Protein AF-A0A8T7AZU5-F1 (afdb_monomer_lite)

pLDDT: mean 87.96, std 16.81, range [38.38, 98.88]

Structure (mmCIF, N/CA/C/O backbone):
data_AF-A0A8T7AZU5-F1
#
_entry.id   AF-A0A8T7AZU5-F1
#
loop_
_atom_site.group_PDB
_atom_site.id
_atom_site.type_symbol
_atom_site.label_atom_id
_atom_site.label_alt_id
_atom_site.label_comp_id
_atom_site.label_asym_id
_atom_site.label_entity_id
_atom_site.label_seq_id
_atom_site.pdbx_PDB_ins_code
_atom_site.Cartn_x
_atom_site.Cartn_y
_atom_site.Cartn_z
_atom_site.occupancy
_atom_site.B_iso_or_equiv
_atom_site.auth_seq_id
_atom_site.auth_comp_id
_atom_site.auth_asym_id
_atom_site.auth_atom_id
_atom_site.pdbx_PDB_model_num
ATOM 1 N N . MET A 1 1 ? 10.300 -46.006 -58.375 1.00 42.03 1 MET A N 1
ATOM 2 C CA . MET A 1 1 ? 10.086 -45.834 -56.921 1.00 42.03 1 MET A CA 1
ATOM 3 C C . MET A 1 1 ? 11.065 -44.785 -56.413 1.00 42.03 1 MET A C 1
ATOM 5 O O . MET A 1 1 ? 12.253 -45.063 -56.396 1.00 42.03 1 MET A O 1
ATOM 9 N N . LEU A 1 2 ? 10.602 -43.579 -56.069 1.00 38.38 2 LEU A N 1
ATOM 10 C CA . LEU A 1 2 ? 11.432 -42.565 -55.409 1.00 38.38 2 LEU A CA 1
ATOM 11 C C . LEU A 1 2 ? 10.522 -41.687 -54.532 1.00 38.38 2 LEU A C 1
ATOM 13 O O . LEU A 1 2 ? 9.818 -40.817 -55.036 1.00 38.38 2 LEU A O 1
ATOM 17 N N . ARG A 1 3 ? 10.467 -41.978 -53.227 1.00 42.50 3 ARG A N 1
ATOM 18 C CA . ARG A 1 3 ? 9.759 -41.157 -52.231 1.00 42.50 3 ARG A CA 1
ATOM 19 C C . ARG A 1 3 ? 10.692 -40.021 -51.810 1.00 42.50 3 ARG A C 1
ATOM 21 O O . ARG A 1 3 ? 11.742 -40.285 -51.236 1.00 42.50 3 ARG A O 1
ATOM 28 N N . ARG A 1 4 ? 10.324 -38.774 -52.110 1.00 45.28 4 ARG A N 1
ATOM 29 C CA . ARG A 1 4 ? 11.004 -37.572 -51.609 1.00 45.28 4 ARG A CA 1
ATOM 30 C C . ARG A 1 4 ? 10.223 -37.041 -50.410 1.00 45.28 4 ARG A C 1
ATOM 32 O O . ARG A 1 4 ? 9.166 -36.446 -50.585 1.00 45.28 4 ARG A O 1
ATOM 39 N N . SER A 1 5 ? 10.728 -37.300 -49.210 1.00 50.75 5 SER A N 1
ATOM 40 C CA . SER A 1 5 ? 10.237 -36.686 -47.975 1.00 50.75 5 SER A CA 1
ATOM 41 C C . SER A 1 5 ? 10.855 -35.293 -47.852 1.00 50.75 5 SER A C 1
ATOM 43 O O . SER A 1 5 ? 12.073 -35.176 -47.739 1.00 50.75 5 SER A O 1
ATOM 45 N N . ILE A 1 6 ? 10.034 -34.244 -47.910 1.00 54.59 6 ILE A N 1
ATOM 46 C CA . ILE A 1 6 ? 10.446 -32.869 -47.606 1.00 54.59 6 ILE A CA 1
ATOM 47 C C . ILE A 1 6 ? 10.090 -32.625 -46.140 1.00 54.59 6 ILE A C 1
ATOM 49 O O . ILE A 1 6 ? 8.917 -32.607 -45.778 1.00 54.59 6 ILE A O 1
ATOM 53 N N . LEU A 1 7 ? 11.116 -32.508 -45.298 1.00 44.91 7 LEU A N 1
ATOM 54 C CA . LEU A 1 7 ? 10.997 -32.130 -43.895 1.00 44.91 7 LEU A CA 1
ATOM 55 C C . LEU A 1 7 ? 11.025 -30.596 -43.830 1.00 44.91 7 LEU A C 1
ATOM 57 O O . LEU A 1 7 ? 12.063 -29.983 -44.073 1.00 44.91 7 LEU A O 1
ATOM 61 N N . THR A 1 8 ? 9.885 -29.966 -43.564 1.00 51.38 8 THR A N 1
ATOM 62 C CA . THR A 1 8 ? 9.808 -28.514 -43.370 1.00 51.38 8 THR A CA 1
ATOM 63 C C . THR A 1 8 ? 10.060 -28.206 -41.893 1.00 51.38 8 THR A C 1
ATOM 65 O O . THR A 1 8 ? 9.179 -28.397 -41.061 1.00 51.38 8 THR A O 1
ATOM 68 N N . CYS A 1 9 ? 11.267 -27.744 -41.555 1.00 46.28 9 CYS A N 1
ATOM 69 C CA . CYS A 1 9 ? 11.539 -27.108 -40.264 1.00 46.28 9 CYS A CA 1
ATOM 70 C C . CYS A 1 9 ? 10.910 -25.710 -40.260 1.00 46.28 9 CYS A C 1
ATOM 72 O O . CYS A 1 9 ? 11.452 -24.790 -40.869 1.00 46.28 9 CYS A O 1
ATOM 74 N N . PHE A 1 10 ? 9.782 -25.541 -39.572 1.00 44.97 10 PHE A N 1
ATOM 75 C CA . PHE A 1 10 ? 9.314 -24.218 -39.164 1.00 44.97 10 PHE A CA 1
ATOM 76 C C . PHE A 1 10 ? 10.032 -23.839 -37.866 1.00 44.97 10 PHE A C 1
ATOM 78 O O . PHE A 1 10 ? 9.713 -24.349 -36.795 1.00 44.97 10 PHE A O 1
ATOM 85 N N . ALA A 1 11 ? 11.032 -22.966 -37.974 1.00 48.75 11 ALA A N 1
ATOM 86 C CA . ALA A 1 11 ? 11.603 -22.284 -36.823 1.00 48.75 11 ALA A CA 1
ATOM 87 C C . ALA A 1 11 ? 10.590 -21.235 -36.343 1.00 48.75 11 ALA A C 1
ATOM 89 O O . ALA A 1 11 ? 10.362 -20.228 -37.013 1.00 48.75 11 ALA A O 1
ATOM 90 N N . VAL A 1 12 ? 9.947 -21.495 -35.206 1.00 47.72 12 VAL A N 1
ATOM 91 C CA . VAL A 1 12 ? 9.131 -20.497 -34.510 1.00 47.72 12 VAL A CA 1
ATOM 92 C C . VAL A 1 12 ? 10.097 -19.555 -33.796 1.00 47.72 12 VAL A C 1
ATOM 94 O O . VAL A 1 12 ? 10.709 -19.924 -32.798 1.00 47.72 12 VAL A O 1
ATOM 97 N N . PHE A 1 13 ? 10.267 -18.347 -34.330 1.00 44.31 13 PHE A N 1
ATOM 98 C CA . PHE A 1 13 ? 10.885 -17.249 -33.593 1.00 44.31 13 PHE A CA 1
ATOM 99 C C . PHE A 1 13 ? 9.907 -16.811 -32.500 1.00 44.31 13 PHE A C 1
ATOM 101 O O . PHE A 1 13 ? 8.952 -16.084 -32.768 1.00 44.31 13 PHE A O 1
ATOM 108 N N . ALA A 1 14 ? 10.128 -17.277 -31.272 1.00 43.44 14 ALA A N 1
ATOM 109 C CA . ALA A 1 14 ? 9.505 -16.689 -30.097 1.00 43.44 14 ALA A CA 1
ATOM 110 C C . ALA A 1 14 ? 10.159 -15.320 -29.862 1.00 43.44 14 ALA A C 1
ATOM 112 O O . ALA A 1 14 ? 11.227 -15.219 -29.262 1.00 43.44 14 ALA A O 1
ATOM 113 N N . LEU A 1 15 ? 9.549 -14.262 -30.397 1.00 42.94 15 LEU A N 1
ATOM 114 C CA . LEU A 1 15 ? 9.793 -12.912 -29.906 1.00 42.94 15 LEU A CA 1
ATOM 115 C C . LEU A 1 15 ? 9.266 -12.885 -28.469 1.00 42.94 15 LEU A C 1
ATOM 117 O O . LEU A 1 15 ? 8.063 -13.015 -28.255 1.00 42.94 15 LEU A O 1
ATOM 121 N N . GLY A 1 16 ? 10.168 -12.800 -27.492 1.00 39.28 16 GLY A N 1
ATOM 122 C CA . GLY A 1 16 ? 9.796 -12.621 -26.095 1.00 39.28 16 GLY A CA 1
ATOM 123 C C . GLY A 1 16 ? 9.136 -11.258 -25.929 1.00 39.28 16 GLY A C 1
ATOM 124 O O . GLY A 1 16 ? 9.821 -10.242 -25.875 1.00 39.28 16 GLY A O 1
ATOM 125 N N . SER A 1 17 ? 7.808 -11.221 -25.888 1.00 48.12 17 SER A N 1
ATOM 126 C CA . SER A 1 17 ? 7.095 -10.100 -25.290 1.00 48.12 17 SER A CA 1
ATOM 127 C C . SER A 1 17 ? 7.419 -10.119 -23.800 1.00 48.12 17 SER A C 1
ATOM 129 O O . SER A 1 17 ? 7.115 -11.112 -23.136 1.00 48.12 17 SER A O 1
ATOM 131 N N . ALA A 1 18 ? 8.037 -9.060 -23.280 1.00 54.59 18 ALA A N 1
ATOM 132 C CA . ALA A 1 18 ? 8.038 -8.833 -21.844 1.00 54.59 18 ALA A CA 1
ATOM 133 C C . ALA A 1 18 ? 6.567 -8.741 -21.417 1.00 54.59 18 ALA A C 1
ATOM 135 O O . ALA A 1 18 ? 5.857 -7.828 -21.841 1.00 54.59 18 ALA A O 1
ATOM 136 N N . ALA A 1 19 ? 6.082 -9.743 -20.685 1.00 56.31 19 ALA A N 1
ATOM 137 C CA . ALA A 1 19 ? 4.812 -9.615 -19.998 1.00 56.31 19 ALA A CA 1
ATOM 138 C C . ALA A 1 19 ? 5.021 -8.527 -18.943 1.00 56.31 19 ALA A C 1
ATOM 140 O O . ALA A 1 19 ? 5.957 -8.615 -18.156 1.00 56.31 19 ALA A O 1
ATOM 141 N N . GLN A 1 20 ? 4.228 -7.466 -19.016 1.00 67.56 20 GLN A N 1
ATOM 142 C CA . GLN A 1 20 ? 4.112 -6.489 -17.943 1.00 67.56 20 GLN A CA 1
ATOM 143 C C . GLN A 1 20 ? 2.866 -6.856 -17.139 1.00 67.56 20 GLN A C 1
ATOM 145 O O . GLN A 1 20 ? 1.919 -7.416 -17.709 1.00 67.56 20 GLN A O 1
ATOM 150 N N . ALA A 1 21 ? 2.863 -6.550 -15.839 1.00 76.38 21 ALA A N 1
ATOM 151 C CA . ALA A 1 21 ? 1.650 -6.639 -15.036 1.00 76.38 21 ALA A CA 1
ATOM 152 C C . ALA A 1 21 ? 0.523 -5.875 -15.749 1.00 76.38 21 ALA A C 1
ATOM 154 O O . ALA A 1 21 ? 0.762 -4.825 -16.341 1.00 76.38 21 ALA A O 1
ATOM 155 N N . ALA A 1 22 ? -0.686 -6.429 -15.748 1.00 87.25 22 ALA A N 1
ATOM 156 C CA . ALA A 1 22 ? -1.867 -5.701 -16.191 1.00 87.25 22 ALA A CA 1
ATOM 157 C C . ALA A 1 22 ? -2.477 -4.983 -14.979 1.00 87.25 22 ALA A C 1
ATOM 159 O O . ALA A 1 22 ? -2.395 -5.523 -13.873 1.00 87.25 22 ALA A O 1
ATOM 160 N N . PRO A 1 23 ? -3.118 -3.815 -15.156 1.00 90.75 23 PRO A N 1
ATOM 161 C CA . PRO A 1 23 ? -3.818 -3.169 -14.056 1.00 90.75 23 PRO A CA 1
ATOM 162 C C . PRO A 1 23 ? -4.964 -4.070 -13.581 1.00 90.75 23 PRO A C 1
ATOM 164 O O . PRO A 1 23 ? -5.643 -4.714 -14.391 1.00 90.75 23 PRO A O 1
ATOM 167 N N . LEU A 1 24 ? -5.192 -4.093 -12.270 1.00 91.81 24 LEU A N 1
ATOM 168 C CA . LEU A 1 24 ? -6.347 -4.753 -11.666 1.00 91.81 24 LEU A CA 1
ATOM 169 C C . LEU A 1 24 ? -7.637 -3.981 -11.974 1.00 91.81 24 LEU A C 1
ATOM 171 O O . LEU A 1 24 ? -8.701 -4.596 -12.044 1.00 91.81 24 LEU A O 1
ATOM 175 N N . ASN A 1 25 ? -7.538 -2.670 -12.234 1.00 91.00 25 ASN A N 1
ATOM 176 C CA . ASN A 1 25 ? -8.671 -1.755 -12.395 1.00 91.00 25 ASN A CA 1
ATOM 177 C C . ASN A 1 25 ? -9.578 -1.806 -11.159 1.00 91.00 25 ASN A C 1
ATOM 179 O O . ASN A 1 25 ? -10.782 -2.070 -11.260 1.00 91.00 25 ASN A O 1
ATOM 183 N N . LEU A 1 26 ? -8.970 -1.624 -9.985 1.00 90.94 26 LEU A N 1
ATOM 184 C CA . LEU A 1 26 ? -9.681 -1.681 -8.720 1.00 90.94 26 LEU A CA 1
ATOM 185 C C . LEU A 1 26 ? -10.743 -0.585 -8.671 1.00 90.94 26 LEU A C 1
ATOM 187 O O . LEU A 1 26 ? -10.505 0.579 -8.981 1.00 90.94 26 LEU A O 1
ATOM 191 N N . VAL A 1 27 ? -11.933 -0.984 -8.235 1.00 90.19 27 VAL A N 1
ATOM 192 C CA . VAL A 1 27 ? -12.973 -0.062 -7.792 1.00 90.19 27 VAL A CA 1
ATOM 193 C C . VAL A 1 27 ? -13.043 -0.231 -6.289 1.00 90.19 27 VAL A C 1
ATOM 195 O O . VAL A 1 27 ? -13.464 -1.283 -5.817 1.00 90.19 27 VAL A O 1
ATOM 198 N N . LEU A 1 28 ? -12.571 0.766 -5.554 1.00 90.38 28 LEU A N 1
ATOM 199 C CA . LEU A 1 28 ? -12.626 0.787 -4.099 1.00 90.38 28 LEU A CA 1
ATOM 200 C C . LEU A 1 28 ? -14.020 1.220 -3.624 1.00 90.38 28 LEU A C 1
ATOM 202 O O . LEU A 1 28 ? -14.733 1.929 -4.335 1.00 90.38 28 LEU A O 1
ATOM 206 N N . GLN A 1 29 ? -14.438 0.744 -2.451 1.00 90.00 29 GLN A N 1
ATOM 207 C CA . GLN A 1 29 ? -15.598 1.306 -1.757 1.00 90.00 29 GLN A CA 1
ATOM 208 C C . GLN A 1 29 ? -15.234 2.663 -1.150 1.00 90.00 29 GLN A C 1
ATOM 210 O O . GLN A 1 29 ? -14.099 2.853 -0.728 1.00 90.00 29 GLN A O 1
ATOM 215 N N . ASP A 1 30 ? -16.209 3.570 -1.051 1.00 87.56 30 ASP A N 1
ATOM 216 C CA . ASP A 1 30 ? -16.009 4.881 -0.414 1.00 87.56 30 ASP A CA 1
ATOM 217 C C . ASP A 1 30 ? -15.738 4.753 1.101 1.00 87.56 30 ASP A C 1
ATOM 219 O O . ASP A 1 30 ? -15.111 5.621 1.707 1.00 87.56 30 ASP A O 1
ATOM 223 N N . SER A 1 31 ? -16.214 3.666 1.724 1.00 90.38 31 SER A N 1
ATOM 224 C CA . SER A 1 31 ? -15.935 3.321 3.117 1.00 90.38 31 SER A CA 1
ATOM 225 C C . SER A 1 31 ? -15.911 1.790 3.342 1.00 90.38 31 SER A C 1
ATOM 227 O O . SER A 1 31 ? -16.665 1.059 2.689 1.00 90.38 31 SER A O 1
ATOM 229 N N . PRO A 1 32 ? -15.068 1.274 4.262 1.00 94.12 32 PRO A N 1
ATOM 230 C CA . PRO A 1 32 ? -13.995 2.000 4.937 1.00 94.12 32 PRO A CA 1
ATOM 231 C C . PRO A 1 32 ? -12.839 2.333 3.985 1.00 94.12 32 PRO A C 1
ATOM 233 O O . PRO A 1 32 ? -12.538 1.538 3.095 1.00 94.12 32 PRO A O 1
ATOM 236 N N . ASP A 1 33 ? -12.172 3.459 4.219 1.00 96.38 33 ASP A N 1
ATOM 237 C CA . ASP A 1 33 ? -10.997 3.906 3.470 1.00 96.38 33 ASP A CA 1
ATOM 238 C C . ASP A 1 33 ? -9.982 4.584 4.403 1.00 96.38 33 ASP A C 1
ATOM 240 O O . ASP A 1 33 ? -10.334 5.495 5.154 1.00 96.38 33 ASP A O 1
ATOM 244 N N . ILE A 1 34 ? -8.729 4.126 4.386 1.00 98.06 34 ILE A N 1
ATOM 245 C CA . ILE A 1 34 ? -7.613 4.779 5.074 1.00 98.06 34 ILE A CA 1
ATOM 246 C C . ILE A 1 34 ? -6.812 5.559 4.040 1.00 98.06 34 ILE A C 1
ATOM 248 O O . ILE A 1 34 ? -6.147 4.977 3.181 1.00 98.06 34 ILE A O 1
ATOM 252 N N . ILE A 1 35 ? -6.808 6.877 4.210 1.00 97.81 35 ILE A N 1
ATOM 253 C CA . ILE A 1 35 ? -6.119 7.811 3.328 1.00 97.81 35 ILE A CA 1
ATOM 254 C C . ILE A 1 35 ? -4.707 8.038 3.866 1.00 97.81 35 ILE A C 1
ATOM 256 O O . ILE A 1 35 ? -4.507 8.417 5.027 1.00 97.81 35 ILE A O 1
ATOM 26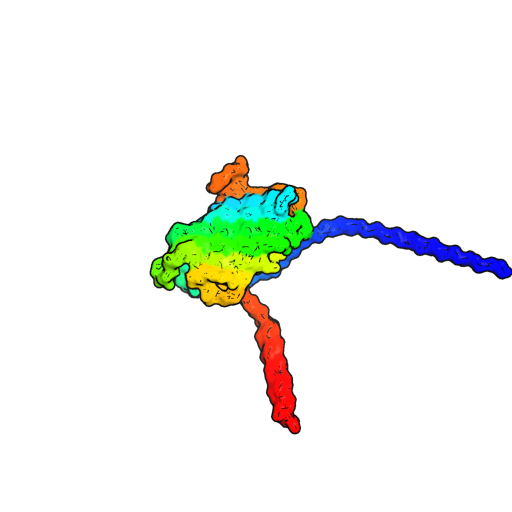0 N N . SER A 1 36 ? -3.712 7.823 3.008 1.00 98.56 36 SER A N 1
ATOM 261 C CA . SER A 1 36 ? -2.292 7.944 3.341 1.00 98.56 36 SER A CA 1
ATOM 262 C C . SER A 1 36 ? -1.563 8.883 2.379 1.00 98.56 36 SER A C 1
ATOM 264 O O . SER A 1 36 ? -1.909 8.991 1.203 1.00 98.56 36 SER A O 1
ATOM 266 N N . SER A 1 37 ? -0.538 9.580 2.872 1.00 98.50 37 SER A N 1
ATOM 267 C CA . SER A 1 37 ? 0.217 10.570 2.093 1.00 98.50 37 SER A CA 1
ATOM 268 C C . SER A 1 37 ? 1.663 10.707 2.568 1.00 98.50 37 SER A C 1
ATOM 270 O O . SER A 1 37 ? 2.057 10.137 3.591 1.00 98.50 37 SER A O 1
ATOM 272 N N . PHE A 1 38 ? 2.444 11.487 1.814 1.00 98.12 38 PHE A N 1
ATOM 273 C CA . PHE A 1 38 ? 3.888 11.666 1.986 1.00 98.12 38 PHE A CA 1
ATOM 274 C C . PHE A 1 38 ? 4.610 10.316 2.012 1.00 98.12 38 PHE A C 1
ATOM 276 O O . PHE A 1 38 ? 5.418 10.036 2.898 1.00 98.12 38 PHE A O 1
ATOM 283 N N . ILE A 1 39 ? 4.223 9.446 1.078 1.00 98.81 39 ILE A N 1
ATOM 284 C CA . ILE A 1 39 ? 4.761 8.098 0.970 1.00 98.81 39 ILE A CA 1
ATOM 285 C C . ILE A 1 39 ? 6.009 8.149 0.094 1.00 98.81 39 ILE A C 1
ATOM 287 O O . ILE A 1 39 ? 5.943 8.493 -1.089 1.00 98.81 39 ILE A O 1
ATOM 291 N N . ASP A 1 40 ? 7.136 7.772 0.677 1.00 98.81 40 ASP A N 1
ATOM 292 C CA . ASP A 1 40 ? 8.336 7.379 -0.042 1.00 98.81 40 ASP A CA 1
ATOM 293 C C . ASP A 1 40 ? 8.088 6.016 -0.678 1.00 98.81 40 ASP A C 1
ATOM 295 O O . ASP A 1 40 ? 7.767 5.062 0.029 1.00 98.81 40 ASP A O 1
ATOM 299 N N . VAL A 1 41 ? 8.254 5.921 -1.992 1.00 98.75 41 VAL A N 1
ATOM 300 C CA . VAL A 1 41 ? 8.185 4.667 -2.742 1.00 98.75 41 VAL A CA 1
ATOM 301 C C . VAL A 1 41 ? 9.532 4.433 -3.399 1.00 98.75 41 VAL A C 1
ATOM 303 O O . VAL A 1 41 ? 10.073 5.335 -4.040 1.00 98.75 41 VAL A O 1
ATOM 306 N N . SER A 1 42 ? 10.063 3.224 -3.257 1.00 98.44 42 SER A N 1
ATOM 307 C CA . SER A 1 42 ? 11.279 2.792 -3.936 1.00 98.44 42 SER A CA 1
ATOM 308 C C . SER A 1 42 ? 11.179 1.335 -4.365 1.00 98.44 42 SER A C 1
ATOM 310 O O . SER A 1 42 ? 10.606 0.496 -3.670 1.00 98.44 42 SER A O 1
ATOM 312 N N . TYR A 1 43 ? 11.744 1.041 -5.528 1.00 98.50 43 TYR A N 1
ATOM 313 C CA . TYR A 1 43 ? 11.896 -0.302 -6.056 1.00 98.50 43 TYR A CA 1
ATOM 314 C C . TYR A 1 43 ? 13.352 -0.550 -6.435 1.00 98.50 43 TYR A C 1
ATOM 316 O O . TYR A 1 43 ? 13.957 0.258 -7.140 1.00 98.50 43 TYR A O 1
ATOM 324 N N . ASP A 1 44 ? 13.884 -1.681 -5.984 1.00 98.44 44 ASP A N 1
ATOM 325 C CA . ASP A 1 44 ? 15.215 -2.182 -6.321 1.00 98.44 44 ASP A CA 1
ATOM 326 C C . ASP A 1 44 ? 15.081 -3.410 -7.229 1.00 98.44 44 ASP A C 1
ATOM 328 O O . ASP A 1 44 ? 14.661 -4.488 -6.797 1.00 98.44 44 ASP A O 1
ATOM 332 N N . ALA A 1 45 ? 15.471 -3.251 -8.494 1.00 98.00 45 ALA A N 1
ATOM 333 C CA . ALA A 1 45 ? 15.373 -4.297 -9.506 1.00 98.00 45 ALA A CA 1
ATOM 334 C C . ALA A 1 45 ? 16.392 -5.429 -9.307 1.00 98.00 45 ALA A C 1
ATOM 336 O O . ALA A 1 45 ? 16.254 -6.491 -9.911 1.00 98.00 45 ALA A O 1
ATOM 337 N N . ALA A 1 46 ? 17.433 -5.229 -8.493 1.00 98.00 46 ALA A N 1
ATOM 338 C CA . ALA A 1 46 ? 18.388 -6.286 -8.174 1.00 98.00 46 ALA A CA 1
ATOM 339 C C . ALA A 1 46 ? 17.840 -7.267 -7.129 1.00 98.00 46 ALA A C 1
ATOM 341 O O . ALA A 1 46 ? 18.285 -8.418 -7.081 1.00 98.00 46 ALA A O 1
ATOM 342 N N . THR A 1 47 ? 16.908 -6.814 -6.287 1.00 98.00 47 THR A N 1
ATOM 343 C CA . THR A 1 47 ? 16.306 -7.610 -5.208 1.00 98.00 47 THR A CA 1
ATOM 344 C C . THR A 1 47 ? 14.815 -7.880 -5.400 1.00 98.00 47 THR A C 1
ATOM 346 O O . THR A 1 47 ? 14.224 -8.557 -4.558 1.00 98.00 47 THR A O 1
ATOM 349 N N . ASP A 1 48 ? 14.226 -7.396 -6.499 1.00 98.31 48 ASP A N 1
ATOM 350 C CA . ASP A 1 48 ? 12.788 -7.451 -6.786 1.00 98.31 48 ASP A CA 1
ATOM 351 C C . ASP A 1 48 ? 11.948 -6.809 -5.660 1.00 98.31 48 ASP A C 1
ATOM 353 O O . ASP A 1 48 ? 10.811 -7.204 -5.418 1.00 98.31 48 ASP A O 1
ATOM 357 N N . SER A 1 49 ? 12.505 -5.840 -4.922 1.00 98.62 49 SER A N 1
ATOM 358 C CA . SER A 1 49 ? 11.914 -5.316 -3.683 1.00 98.62 49 SER A CA 1
ATOM 359 C C . SER A 1 49 ? 11.285 -3.946 -3.896 1.00 98.62 49 SER A C 1
ATOM 361 O O . SER A 1 49 ? 11.994 -2.980 -4.161 1.00 98.62 49 SER A O 1
ATOM 363 N N . LEU A 1 50 ? 9.971 -3.844 -3.696 1.00 98.75 50 LEU A N 1
ATOM 364 C CA . LEU A 1 50 ? 9.226 -2.589 -3.585 1.00 98.75 50 LEU A CA 1
ATOM 365 C C . LEU A 1 50 ? 8.981 -2.276 -2.104 1.00 98.75 50 LEU A C 1
ATOM 367 O O . LEU A 1 50 ? 8.433 -3.109 -1.383 1.00 98.75 50 LEU A O 1
ATOM 371 N N . SER A 1 51 ? 9.316 -1.065 -1.670 1.00 98.75 51 SER A N 1
ATOM 372 C CA . SER A 1 51 ? 8.935 -0.542 -0.358 1.00 98.75 51 SER A CA 1
ATOM 373 C C . SER A 1 51 ? 8.196 0.780 -0.515 1.00 98.75 51 SER A C 1
ATOM 375 O O . SER A 1 51 ? 8.565 1.623 -1.334 1.00 98.75 51 SER A O 1
ATOM 377 N N . ALA A 1 52 ? 7.134 0.951 0.263 1.00 98.81 52 ALA A N 1
ATOM 378 C CA . ALA A 1 52 ? 6.359 2.173 0.341 1.00 98.81 52 ALA A CA 1
ATOM 379 C C . ALA A 1 52 ? 6.114 2.522 1.813 1.00 98.81 52 ALA A C 1
ATOM 381 O O . ALA A 1 52 ? 5.479 1.757 2.540 1.00 98.81 52 ALA A O 1
ATOM 382 N N . SER A 1 53 ? 6.618 3.672 2.260 1.00 98.81 53 SER A N 1
ATOM 383 C CA . SER A 1 53 ? 6.525 4.101 3.659 1.00 98.81 53 SER A CA 1
ATOM 384 C C . SER A 1 53 ? 6.143 5.572 3.785 1.00 98.81 53 SER A C 1
ATOM 386 O O . SER A 1 53 ? 6.695 6.419 3.094 1.00 98.81 53 SER A O 1
ATOM 388 N N . GLY A 1 54 ? 5.186 5.884 4.654 1.00 98.69 54 GLY A N 1
ATOM 389 C CA . GLY A 1 54 ? 4.678 7.243 4.837 1.00 98.69 54 GLY A CA 1
ATOM 390 C C . GLY A 1 54 ? 3.722 7.344 6.017 1.00 98.69 54 GLY A C 1
ATOM 391 O O . GLY A 1 54 ? 3.837 6.593 6.989 1.00 98.69 54 GLY A O 1
ATOM 392 N N . PHE A 1 55 ? 2.754 8.254 5.932 1.00 98.75 55 PHE A N 1
ATOM 393 C CA . PHE A 1 55 ? 1.798 8.495 7.012 1.00 98.75 55 PHE A CA 1
ATOM 394 C C . PHE A 1 55 ? 0.390 8.071 6.616 1.00 98.75 55 PHE A C 1
ATOM 396 O O . PHE A 1 55 ? -0.102 8.458 5.558 1.00 98.75 55 PHE A O 1
ATOM 403 N N . ALA A 1 56 ? -0.268 7.335 7.511 1.00 98.69 56 ALA A N 1
ATOM 404 C CA . ALA A 1 56 ? -1.712 7.138 7.470 1.00 98.69 56 ALA A CA 1
ATOM 405 C C . ALA A 1 56 ? -2.364 8.306 8.215 1.00 98.69 56 ALA A C 1
ATOM 407 O O . ALA A 1 56 ? 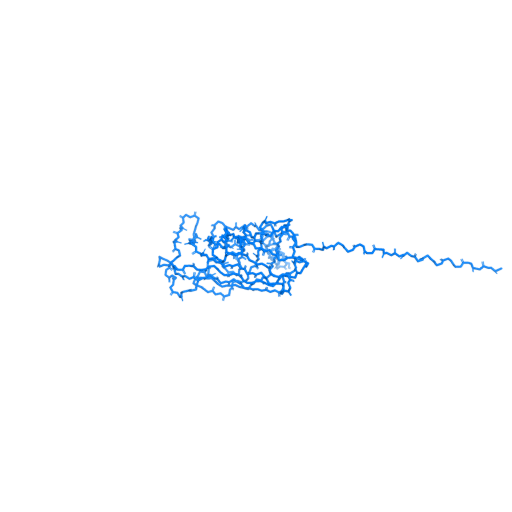-2.054 8.535 9.386 1.00 98.69 56 ALA A O 1
ATOM 408 N N . LEU A 1 57 ? -3.196 9.082 7.524 1.00 98.38 57 LEU A N 1
ATOM 409 C CA . LEU A 1 57 ? -3.663 10.378 8.017 1.00 98.38 57 LEU A CA 1
ATOM 410 C C . LEU A 1 57 ? -5.042 10.277 8.649 1.00 98.38 57 LEU A C 1
ATOM 412 O O . LEU A 1 57 ? -5.238 10.715 9.780 1.00 98.38 57 LEU A O 1
ATOM 416 N N . ASP A 1 58 ? -5.973 9.661 7.932 1.00 97.56 58 ASP A N 1
ATOM 417 C CA . ASP A 1 58 ? -7.374 9.610 8.313 1.00 97.56 58 ASP A CA 1
ATOM 418 C C . ASP A 1 58 ? -7.986 8.267 7.915 1.00 97.56 58 ASP A C 1
ATOM 420 O O . ASP A 1 58 ? -7.526 7.608 6.982 1.00 97.56 58 ASP A O 1
ATOM 424 N N . ILE A 1 59 ? -9.047 7.883 8.620 1.00 97.31 59 ILE A N 1
ATOM 425 C CA . ILE A 1 59 ? -9.923 6.776 8.245 1.00 97.31 59 ILE A CA 1
ATOM 426 C C . ILE A 1 59 ? -11.343 7.296 8.025 1.00 97.31 59 ILE A C 1
ATOM 428 O O . ILE A 1 59 ? -11.956 7.848 8.941 1.00 97.31 59 ILE A O 1
ATOM 432 N N . ASN A 1 60 ? -11.876 7.081 6.827 1.00 96.00 60 ASN A N 1
ATOM 433 C CA . ASN A 1 60 ? -13.302 7.156 6.539 1.00 96.00 60 ASN A CA 1
ATOM 434 C C . ASN A 1 60 ? -13.901 5.805 6.920 1.00 96.00 60 ASN A C 1
ATOM 436 O O . ASN A 1 60 ? -13.530 4.785 6.347 1.00 96.00 60 ASN A O 1
ATOM 440 N N . TYR A 1 61 ? -14.776 5.757 7.920 1.00 91.94 61 TYR A N 1
ATOM 441 C CA . TYR A 1 61 ? -15.323 4.489 8.429 1.00 91.94 61 TYR A CA 1
ATOM 442 C C . TYR A 1 61 ? -16.821 4.323 8.148 1.00 91.94 61 TYR A C 1
ATOM 444 O O . TYR A 1 61 ? -17.365 3.235 8.341 1.00 91.94 61 TYR A O 1
ATOM 452 N N . THR A 1 62 ? -17.467 5.376 7.647 1.00 88.00 62 THR A N 1
ATOM 453 C CA . THR A 1 62 ? -18.783 5.362 6.996 1.00 88.00 62 THR A CA 1
ATOM 454 C C . THR A 1 62 ? -18.769 6.364 5.835 1.00 88.00 62 THR A C 1
ATOM 456 O O . THR A 1 62 ? -17.809 7.117 5.680 1.00 88.00 62 THR A O 1
ATOM 459 N N . ASP A 1 63 ? -19.843 6.430 5.045 1.00 82.06 63 ASP A N 1
ATOM 460 C CA . ASP A 1 63 ? -19.964 7.375 3.919 1.00 82.06 63 ASP A CA 1
ATOM 461 C C . ASP A 1 63 ? -19.917 8.859 4.339 1.00 82.06 63 ASP A C 1
ATOM 463 O O . ASP A 1 63 ? -19.766 9.742 3.494 1.00 82.06 63 ASP A O 1
ATOM 467 N N . THR A 1 64 ? -20.093 9.160 5.631 1.00 87.75 64 THR A N 1
ATOM 468 C CA . THR A 1 64 ? -20.123 10.537 6.151 1.00 87.75 64 THR A CA 1
ATOM 469 C C . THR A 1 64 ? -19.141 10.803 7.280 1.00 87.75 64 THR A C 1
ATOM 471 O O . THR A 1 64 ? -18.918 11.971 7.601 1.00 87.75 64 THR A O 1
ATOM 474 N N . ASP A 1 65 ? -18.579 9.759 7.88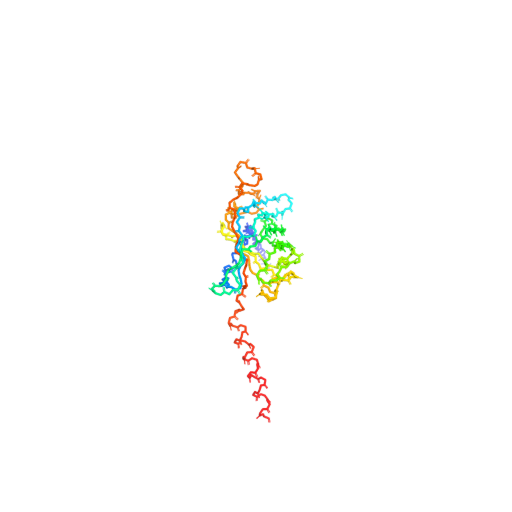9 1.00 92.81 65 ASP A N 1
ATOM 475 C CA . ASP A 1 65 ? -17.779 9.884 9.100 1.00 92.81 65 ASP A CA 1
ATOM 476 C C . ASP A 1 65 ? -16.305 9.572 8.830 1.00 92.81 65 ASP A C 1
ATOM 478 O O . ASP A 1 65 ? -15.944 8.525 8.281 1.00 92.81 65 ASP A O 1
ATOM 482 N N . GLN A 1 66 ? -15.455 10.493 9.281 1.00 95.31 66 GLN A N 1
ATOM 483 C CA . GLN A 1 66 ? -14.005 10.452 9.155 1.00 95.31 66 GLN A CA 1
ATOM 484 C C . GLN A 1 66 ? -13.372 10.733 10.516 1.00 95.31 66 GLN A C 1
ATOM 486 O O . GLN A 1 66 ? -13.852 11.586 11.266 1.00 95.31 66 GLN A O 1
ATOM 491 N N . ALA A 1 67 ? -12.275 10.049 10.826 1.00 97.25 67 ALA A N 1
ATOM 492 C CA . ALA A 1 67 ? -11.485 10.316 12.018 1.00 97.25 67 ALA A CA 1
ATOM 493 C C . ALA A 1 67 ? -9.990 10.360 11.698 1.00 97.25 67 ALA A C 1
ATOM 495 O O . ALA A 1 67 ? -9.480 9.535 10.940 1.00 97.25 67 ALA A O 1
ATOM 496 N N . ALA A 1 68 ? -9.287 11.292 12.340 1.00 97.88 68 ALA A N 1
ATOM 497 C CA . ALA A 1 68 ? -7.840 11.401 12.229 1.00 97.88 68 ALA A CA 1
ATOM 498 C C . ALA A 1 68 ? -7.139 10.229 12.923 1.00 97.88 68 ALA A C 1
ATOM 500 O O . ALA A 1 68 ? -7.508 9.821 14.031 1.00 97.88 68 ALA A O 1
ATOM 501 N N . ILE A 1 69 ? -6.081 9.734 12.289 1.00 98.56 69 ILE A N 1
ATOM 502 C CA . ILE A 1 69 ? -5.217 8.690 12.824 1.00 98.56 69 ILE A CA 1
ATOM 503 C C . ILE A 1 69 ? -4.060 9.351 13.574 1.00 98.56 69 ILE A C 1
ATOM 505 O O . ILE A 1 69 ? -3.170 9.982 13.001 1.00 98.56 69 ILE A O 1
ATOM 509 N N . ALA A 1 70 ? -4.035 9.184 14.893 1.00 98.50 70 ALA A N 1
ATOM 510 C CA . ALA A 1 70 ? -2.943 9.687 15.710 1.00 98.50 70 ALA A CA 1
ATOM 511 C C . ALA A 1 70 ? -1.709 8.781 15.577 1.00 98.50 70 ALA A C 1
ATOM 513 O O . ALA A 1 70 ? -1.766 7.583 15.860 1.00 98.50 70 ALA A O 1
ATOM 514 N N . GLY A 1 71 ? -0.577 9.372 15.174 1.00 98.06 71 GLY A N 1
ATOM 515 C CA . GLY A 1 71 ? 0.693 8.655 15.011 1.00 98.06 71 GLY A CA 1
ATOM 516 C C . GLY A 1 71 ? 0.668 7.604 13.900 1.00 98.06 71 GLY A C 1
ATOM 517 O O . GLY A 1 71 ? 1.373 6.603 14.012 1.00 98.06 71 GLY A O 1
ATOM 518 N N . GLY A 1 72 ? -0.171 7.802 12.880 1.00 98.50 72 GLY A N 1
ATOM 519 C CA . GLY A 1 72 ? -0.381 6.823 11.826 1.00 98.50 72 GLY A CA 1
ATOM 520 C C . GLY A 1 72 ? 0.816 6.663 10.904 1.00 98.50 72 GLY A C 1
ATOM 521 O O . GLY A 1 72 ? 1.325 7.645 10.362 1.00 98.50 72 GLY A O 1
ATOM 522 N N . LEU A 1 73 ? 1.239 5.419 10.692 1.00 98.75 73 LEU A N 1
ATOM 523 C CA . LEU A 1 73 ? 2.253 5.072 9.699 1.00 98.75 73 LEU A CA 1
ATOM 524 C C . LEU A 1 73 ? 1.646 4.128 8.672 1.00 98.75 73 LEU A C 1
ATOM 526 O O . LEU A 1 73 ? 0.933 3.191 9.033 1.00 98.75 73 LEU A O 1
ATOM 530 N N . PHE A 1 74 ? 1.970 4.375 7.410 1.00 98.88 74 PHE A N 1
ATOM 531 C CA . PHE A 1 74 ? 1.694 3.482 6.297 1.00 98.88 74 PHE A CA 1
ATOM 532 C C . PHE A 1 74 ? 2.987 2.753 5.939 1.00 98.88 74 PHE A C 1
ATOM 534 O O . PHE A 1 74 ? 4.009 3.404 5.717 1.00 98.88 74 PHE A O 1
ATOM 541 N N . GLN A 1 75 ? 2.942 1.425 5.871 1.00 98.88 75 GLN A N 1
ATOM 542 C CA . GLN A 1 75 ? 4.052 0.611 5.396 1.00 98.88 75 GLN A CA 1
ATOM 543 C C . GLN A 1 75 ? 3.547 -0.530 4.515 1.00 98.88 75 GLN A C 1
ATOM 545 O O . GLN A 1 75 ? 2.730 -1.346 4.944 1.00 98.88 75 GLN A O 1
ATOM 550 N N . LEU A 1 76 ? 4.073 -0.607 3.299 1.00 98.88 76 LEU A N 1
ATOM 551 C CA . LEU A 1 76 ? 3.869 -1.706 2.369 1.00 98.88 76 LEU A CA 1
ATOM 552 C C . LEU A 1 76 ? 5.229 -2.181 1.872 1.00 98.88 76 LEU A C 1
ATOM 554 O O . LEU A 1 76 ? 6.015 -1.391 1.361 1.00 98.88 76 LEU A O 1
ATOM 558 N N . ASP A 1 77 ? 5.472 -3.480 1.990 1.00 98.81 77 ASP A N 1
ATOM 559 C CA . ASP A 1 77 ? 6.657 -4.137 1.448 1.00 98.81 77 ASP A CA 1
ATOM 560 C C . ASP A 1 77 ? 6.197 -5.266 0.523 1.00 98.81 77 ASP A C 1
ATOM 562 O O . ASP A 1 77 ? 5.384 -6.108 0.917 1.00 98.81 77 ASP A O 1
ATOM 566 N N . ALA A 1 78 ? 6.695 -5.285 -0.710 1.00 98.75 78 ALA A N 1
ATOM 567 C CA . ALA A 1 78 ? 6.329 -6.269 -1.720 1.00 98.75 78 ALA A CA 1
ATOM 568 C C . ALA A 1 78 ? 7.558 -6.777 -2.474 1.00 98.75 78 ALA A C 1
ATOM 570 O O . ALA A 1 78 ? 8.522 -6.050 -2.692 1.00 98.75 78 ALA A O 1
ATOM 571 N N . VAL A 1 79 ? 7.491 -8.032 -2.905 1.00 98.62 79 VAL A N 1
ATOM 572 C CA . VAL A 1 79 ? 8.458 -8.639 -3.813 1.00 98.62 79 VAL A CA 1
ATOM 573 C C . VAL A 1 79 ? 7.779 -8.807 -5.166 1.00 98.62 79 VAL A C 1
ATOM 575 O O . VAL A 1 79 ? 6.824 -9.580 -5.279 1.00 98.62 79 VAL A O 1
ATOM 578 N N . ILE A 1 80 ? 8.235 -8.066 -6.172 1.00 98.12 80 ILE A N 1
ATOM 579 C CA . ILE A 1 80 ? 7.667 -8.021 -7.522 1.00 98.12 80 ILE A CA 1
ATOM 580 C C . ILE A 1 80 ? 8.796 -8.289 -8.504 1.00 98.12 80 ILE A C 1
ATOM 582 O O . ILE A 1 80 ? 9.740 -7.513 -8.565 1.00 98.12 80 ILE A O 1
ATOM 586 N N . ASP A 1 81 ? 8.701 -9.375 -9.268 1.00 96.69 81 ASP A N 1
ATOM 587 C CA . ASP A 1 81 ? 9.757 -9.719 -10.217 1.00 96.69 81 ASP A CA 1
ATOM 588 C C . ASP A 1 81 ? 9.820 -8.755 -11.417 1.00 96.69 81 ASP A C 1
ATOM 590 O O . ASP A 1 81 ? 8.897 -7.988 -11.704 1.00 96.69 81 ASP A O 1
ATOM 594 N N . SER A 1 82 ? 10.904 -8.839 -12.189 1.00 94.88 82 SER A N 1
ATOM 595 C CA . SER A 1 82 ? 11.081 -8.070 -13.436 1.00 94.88 82 SER A CA 1
ATOM 596 C C . SER A 1 82 ? 9.954 -8.207 -14.484 1.00 94.88 82 SER A C 1
ATOM 598 O O . SER A 1 82 ? 9.826 -7.344 -15.360 1.00 94.88 82 SER A O 1
ATOM 600 N N . ALA A 1 83 ? 9.126 -9.258 -14.412 1.00 93.00 83 ALA A N 1
ATOM 601 C CA . ALA A 1 83 ? 7.950 -9.457 -15.264 1.00 93.00 83 ALA A CA 1
ATOM 602 C C . ALA A 1 83 ? 6.658 -8.880 -14.646 1.00 93.00 83 ALA A C 1
ATOM 604 O O . ALA A 1 83 ? 5.583 -8.974 -15.241 1.00 93.00 83 ALA A O 1
ATOM 605 N N . GLY A 1 84 ? 6.749 -8.249 -13.475 1.00 94.12 84 GLY A N 1
ATOM 606 C CA . GLY A 1 84 ? 5.623 -7.669 -12.756 1.00 94.12 84 GLY A CA 1
ATOM 607 C C . GLY A 1 84 ? 4.773 -8.699 -12.012 1.00 94.12 84 GLY A C 1
ATOM 608 O O . GLY A 1 84 ? 3.609 -8.421 -11.736 1.00 94.12 84 GLY A O 1
ATOM 609 N N . ASN A 1 85 ? 5.296 -9.888 -11.699 1.00 95.19 85 ASN A N 1
ATOM 610 C CA . ASN A 1 85 ? 4.574 -10.856 -10.875 1.00 95.19 85 ASN A CA 1
ATOM 611 C C . ASN A 1 85 ? 4.848 -10.599 -9.394 1.00 95.19 85 ASN A C 1
ATOM 613 O O . ASN A 1 85 ? 6.001 -10.548 -8.967 1.00 95.19 85 ASN A O 1
ATOM 617 N N . LEU A 1 86 ? 3.785 -10.524 -8.593 1.00 97.19 86 LEU A N 1
ATOM 618 C CA . LEU A 1 86 ? 3.900 -10.513 -7.139 1.00 97.19 86 LEU A CA 1
ATOM 619 C C . LEU A 1 86 ? 4.331 -11.893 -6.632 1.00 97.19 86 LEU A C 1
ATOM 621 O O . LEU A 1 86 ? 3.648 -12.892 -6.858 1.00 97.19 86 LEU A O 1
ATOM 625 N N . LEU A 1 87 ? 5.446 -11.928 -5.910 1.00 97.75 87 LEU A N 1
ATOM 626 C CA . LEU A 1 87 ? 5.967 -13.117 -5.236 1.00 97.75 87 LEU A CA 1
ATOM 627 C C . LEU A 1 87 ? 5.566 -13.164 -3.753 1.00 97.75 87 LEU A C 1
ATOM 629 O O . LEU A 1 87 ? 5.558 -14.236 -3.147 1.00 97.75 87 LEU A O 1
ATOM 633 N N . GLY A 1 88 ? 5.218 -12.014 -3.173 1.00 97.25 88 GLY A N 1
ATOM 634 C CA . GLY A 1 88 ? 4.686 -11.886 -1.819 1.00 97.25 88 GLY A CA 1
ATOM 635 C C . GLY A 1 88 ? 4.823 -10.466 -1.281 1.00 97.25 88 GLY A C 1
ATOM 636 O O . GLY A 1 88 ? 5.420 -9.607 -1.921 1.00 97.25 88 GLY A O 1
ATOM 637 N N . GLY A 1 89 ? 4.277 -10.216 -0.095 1.00 98.56 89 GLY A N 1
ATOM 638 C CA . GLY A 1 89 ? 4.398 -8.925 0.574 1.00 98.56 89 GLY A CA 1
ATOM 639 C C . GLY A 1 89 ? 3.395 -8.746 1.702 1.00 98.56 89 GLY A C 1
ATOM 640 O O . GLY A 1 89 ? 2.549 -9.614 1.945 1.00 98.56 89 GLY A O 1
ATOM 641 N N . ALA A 1 90 ? 3.479 -7.611 2.384 1.00 98.75 90 ALA A N 1
ATOM 642 C CA . ALA A 1 90 ? 2.579 -7.260 3.469 1.00 98.75 90 ALA A CA 1
ATOM 643 C C . ALA A 1 90 ? 2.254 -5.763 3.496 1.00 98.75 90 ALA A C 1
ATOM 645 O O . ALA A 1 90 ? 3.054 -4.926 3.086 1.00 98.75 90 ALA A O 1
ATOM 646 N N . LEU A 1 91 ? 1.081 -5.458 4.046 1.00 98.88 91 LEU A N 1
ATOM 647 C CA . LEU A 1 91 ? 0.650 -4.126 4.456 1.00 98.88 91 LEU A CA 1
ATOM 648 C C . LEU A 1 91 ? 0.620 -4.072 5.987 1.00 98.88 91 LEU A C 1
ATOM 650 O O . LEU A 1 91 ? 0.097 -4.982 6.634 1.00 98.88 91 LEU A O 1
ATOM 654 N N . THR A 1 92 ? 1.122 -2.982 6.559 1.00 98.81 92 THR A N 1
ATOM 655 C CA . THR A 1 92 ? 0.929 -2.608 7.962 1.00 98.81 92 THR A CA 1
ATOM 656 C C . THR A 1 92 ? 0.551 -1.135 8.042 1.00 98.81 92 THR A C 1
ATOM 658 O O . THR A 1 92 ? 1.273 -0.267 7.560 1.00 98.81 92 THR A O 1
ATOM 661 N N . ILE A 1 93 ? -0.566 -0.854 8.705 1.00 98.81 93 ILE A N 1
ATOM 662 C CA . ILE A 1 93 ? -0.998 0.486 9.080 1.00 98.81 93 ILE A CA 1
ATOM 663 C C . ILE A 1 93 ? -1.049 0.548 10.600 1.00 98.81 93 ILE A C 1
ATOM 665 O O . ILE A 1 93 ? -1.807 -0.183 11.248 1.00 98.81 93 ILE A O 1
ATOM 669 N N . SER A 1 94 ? -0.222 1.411 11.175 1.00 98.75 94 SER A N 1
ATOM 670 C CA . SER A 1 94 ? -0.176 1.652 12.616 1.00 98.75 94 SER A CA 1
ATOM 671 C C . SER A 1 94 ? -0.892 2.948 12.983 1.00 98.75 94 SER A C 1
ATOM 673 O O . SER A 1 94 ? -1.321 3.704 12.113 1.00 98.75 94 SER A O 1
ATOM 675 N N . GLY A 1 95 ? -1.039 3.187 14.283 1.00 98.44 95 GLY A N 1
ATOM 676 C CA . GLY A 1 95 ? -1.668 4.386 14.830 1.00 98.44 95 GLY A CA 1
ATOM 677 C C . GLY A 1 95 ? -2.854 4.064 15.728 1.00 98.44 95 GLY A C 1
ATOM 678 O O . GLY A 1 95 ? -3.135 2.903 16.039 1.00 98.44 95 GLY A O 1
ATOM 679 N N . THR A 1 96 ? -3.534 5.112 16.180 1.00 98.44 96 THR A N 1
ATOM 680 C CA . THR A 1 96 ? -4.729 5.003 17.021 1.00 98.44 96 THR A CA 1
ATOM 681 C C . THR A 1 96 ? -5.830 5.942 16.545 1.00 98.44 96 THR A C 1
ATOM 683 O O . THR A 1 96 ? -5.567 7.006 15.987 1.00 98.44 96 THR A O 1
ATOM 686 N N . VAL A 1 97 ? -7.079 5.547 16.788 1.00 98.19 97 VAL A N 1
ATOM 687 C CA . VAL A 1 97 ? -8.277 6.345 16.502 1.00 98.19 97 VAL A CA 1
ATOM 688 C C . VAL A 1 97 ? -9.159 6.304 17.744 1.00 98.19 97 VAL A C 1
ATOM 690 O O . VAL A 1 97 ? -9.946 5.379 17.951 1.00 98.19 97 VAL A O 1
ATOM 693 N N . ALA A 1 98 ? -8.985 7.302 18.613 1.00 96.38 98 ALA A N 1
ATOM 694 C CA . ALA A 1 98 ? -9.589 7.310 19.945 1.00 96.38 98 ALA A CA 1
ATOM 695 C C . ALA A 1 98 ? -11.126 7.265 19.909 1.00 96.38 98 ALA A C 1
ATOM 697 O O . ALA A 1 98 ? -11.735 6.591 20.737 1.00 96.38 98 ALA A O 1
ATOM 698 N N . GLU A 1 99 ? -11.743 7.941 18.937 1.00 95.62 99 GLU A N 1
ATOM 699 C CA . GLU A 1 99 ? -13.201 7.995 18.767 1.00 95.62 99 GLU A CA 1
ATOM 700 C C . GLU A 1 99 ? -13.820 6.622 18.471 1.00 95.62 99 GLU A C 1
ATOM 702 O O . GLU A 1 99 ? -14.904 6.315 18.962 1.00 95.62 99 GLU A O 1
ATOM 707 N N . LEU A 1 100 ? -13.096 5.766 17.748 1.00 95.62 100 LEU A N 1
ATOM 708 C CA . LEU A 1 100 ? -13.514 4.398 17.429 1.00 95.62 100 LEU A CA 1
ATOM 709 C C . LEU A 1 100 ? -13.065 3.376 18.484 1.00 95.62 100 LEU A C 1
ATOM 711 O O . LEU A 1 100 ? -13.360 2.188 18.375 1.00 95.62 100 LEU A O 1
ATOM 715 N N . GLY A 1 101 ? -12.335 3.817 19.512 1.00 97.38 101 GLY A N 1
ATOM 716 C CA . GLY A 1 101 ? -11.746 2.931 20.511 1.00 97.38 101 GLY A CA 1
ATOM 717 C C . GLY A 1 101 ? -10.545 2.121 20.005 1.00 97.38 101 GLY A C 1
ATOM 718 O O . GLY A 1 101 ? -10.129 1.185 20.691 1.00 97.38 101 GLY A O 1
ATOM 719 N N . TYR A 1 102 ? -9.962 2.481 18.857 1.00 98.00 102 TYR A N 1
ATOM 720 C CA . TYR A 1 102 ? -8.801 1.807 18.269 1.00 98.00 102 TYR A CA 1
ATOM 721 C C . TYR A 1 102 ? -7.520 2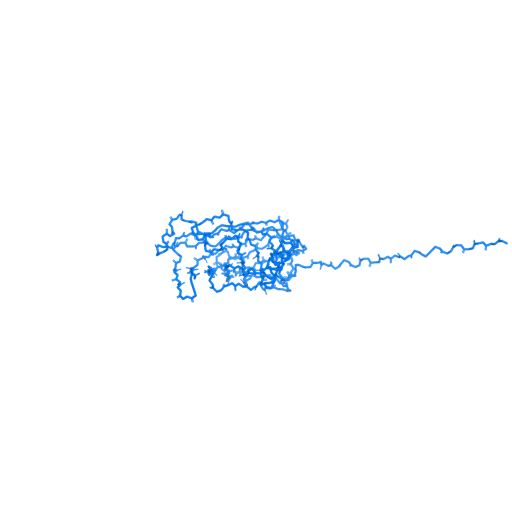.281 18.959 1.00 98.00 102 TYR A C 1
ATOM 723 O O . TYR A 1 102 ? -7.048 3.393 18.723 1.00 98.00 102 TYR A O 1
ATOM 731 N N . ASN A 1 103 ? -6.987 1.459 19.864 1.00 97.44 103 ASN A N 1
ATOM 732 C CA . ASN A 1 103 ? -5.917 1.827 20.797 1.00 97.44 103 ASN A CA 1
ATOM 733 C C . ASN A 1 103 ? -4.784 0.787 20.881 1.00 97.44 103 ASN A C 1
ATOM 735 O O . ASN A 1 103 ? -3.899 0.923 21.724 1.00 97.44 103 ASN A O 1
ATOM 739 N N . SER A 1 104 ? -4.794 -0.255 20.045 1.00 97.56 104 SER A N 1
ATOM 740 C CA . SER A 1 104 ? -3.749 -1.292 20.041 1.00 97.56 104 SER A CA 1
ATOM 741 C C . SER A 1 104 ? -2.402 -0.795 19.502 1.00 97.56 104 SER A C 1
ATOM 743 O O . SER A 1 104 ? -1.372 -1.419 19.753 1.00 97.56 104 SER A O 1
ATOM 745 N N . GLY A 1 105 ? -2.408 0.322 18.764 1.00 98.06 105 GLY A N 1
ATOM 746 C CA . GLY A 1 105 ? -1.268 0.824 17.996 1.00 98.06 105 GLY A CA 1
ATOM 747 C C . GLY A 1 105 ? -1.162 0.220 16.591 1.00 98.06 105 GLY A C 1
ATOM 748 O O . GLY A 1 105 ? -0.312 0.652 15.813 1.00 98.06 105 GLY A O 1
ATOM 749 N N . THR A 1 106 ? -2.022 -0.741 16.241 1.00 98.50 106 THR A N 1
ATOM 750 C CA . THR A 1 106 ? -2.101 -1.356 14.912 1.00 98.50 106 THR A CA 1
ATOM 751 C C . THR A 1 106 ? -3.530 -1.267 14.389 1.00 98.50 106 THR A C 1
ATOM 753 O O . THR A 1 106 ? -4.443 -1.892 14.925 1.00 98.50 106 THR A O 1
ATOM 756 N N . LEU A 1 107 ? -3.731 -0.509 13.314 1.00 98.44 107 LEU A N 1
ATOM 757 C CA . LEU A 1 107 ? -5.049 -0.336 12.711 1.00 98.44 107 LEU A CA 1
ATOM 758 C C . LEU A 1 107 ? -5.369 -1.459 11.736 1.00 98.44 107 LEU A C 1
ATOM 760 O O . LEU A 1 107 ? -6.451 -2.033 11.816 1.00 98.44 107 LEU A O 1
ATOM 764 N N . LEU A 1 108 ? -4.437 -1.801 10.849 1.00 98.69 108 LEU A N 1
ATOM 765 C CA . LEU A 1 108 ? -4.688 -2.790 9.809 1.00 98.69 108 LEU A CA 1
ATOM 766 C C . LEU A 1 108 ? -3.403 -3.508 9.418 1.00 98.69 108 LEU A C 1
ATOM 768 O O . LEU A 1 108 ? -2.378 -2.874 9.187 1.00 98.69 108 LEU A O 1
ATOM 772 N N . THR A 1 109 ? -3.459 -4.828 9.304 1.00 98.75 109 THR A N 1
ATOM 773 C CA . THR A 1 109 ? -2.396 -5.627 8.692 1.00 98.75 109 THR A CA 1
ATOM 774 C C . THR A 1 109 ? -2.969 -6.521 7.610 1.00 98.75 109 THR A C 1
ATOM 776 O O . THR A 1 109 ? -4.120 -6.959 7.695 1.00 98.75 109 THR A O 1
ATOM 779 N N . GLY A 1 110 ? -2.156 -6.833 6.604 1.00 98.56 110 GLY A N 1
ATOM 780 C CA . GLY A 1 110 ? -2.566 -7.711 5.519 1.00 98.56 110 GLY A CA 1
ATOM 781 C C . GLY A 1 110 ? -1.408 -8.374 4.789 1.00 98.56 110 GLY A C 1
ATOM 782 O O . GLY A 1 110 ? -0.282 -7.887 4.827 1.00 98.56 110 GLY A O 1
ATOM 783 N N . THR A 1 111 ? -1.693 -9.494 4.129 1.00 98.69 111 THR A N 1
ATOM 784 C CA . THR A 1 111 ? -0.774 -10.179 3.204 1.00 98.69 111 THR A CA 1
ATOM 785 C C . THR A 1 111 ? -1.185 -9.867 1.775 1.00 98.69 111 THR A C 1
ATOM 787 O O . THR A 1 111 ? -2.361 -10.005 1.446 1.00 98.69 111 THR A O 1
ATOM 790 N N . LEU A 1 112 ? -0.243 -9.444 0.931 1.00 98.44 112 LEU A N 1
ATOM 791 C CA . LEU A 1 112 ? -0.535 -9.102 -0.462 1.00 98.44 112 LEU A CA 1
ATOM 792 C C . LEU A 1 112 ? -0.766 -10.382 -1.277 1.00 98.44 112 LEU A C 1
ATOM 794 O O . LEU A 1 112 ? 0.085 -11.271 -1.287 1.00 98.44 112 LEU A O 1
ATOM 798 N N . ASP A 1 113 ? -1.898 -10.451 -1.974 1.00 95.25 113 ASP A N 1
ATOM 799 C CA . ASP A 1 113 ? -2.330 -11.627 -2.737 1.00 95.25 113 ASP A CA 1
ATOM 800 C C . ASP A 1 113 ? -2.299 -11.395 -4.247 1.00 95.25 113 ASP A C 1
ATOM 802 O O . ASP A 1 113 ? -2.037 -12.319 -5.018 1.00 95.25 113 ASP A O 1
ATOM 806 N N . GLN A 1 114 ? -2.608 -10.173 -4.686 1.00 96.12 114 GLN A N 1
ATOM 807 C CA . GLN A 1 114 ? -2.581 -9.797 -6.098 1.00 96.12 114 GLN A CA 1
ATOM 808 C C . GLN A 1 114 ? -1.954 -8.427 -6.273 1.00 96.12 114 GLN A C 1
ATOM 810 O O . GLN A 1 114 ? -2.017 -7.574 -5.389 1.00 96.12 114 GLN A O 1
ATOM 815 N N . PHE A 1 115 ? -1.391 -8.237 -7.455 1.00 96.88 115 PHE A N 1
ATOM 816 C CA . PHE A 1 115 ? -0.755 -7.011 -7.881 1.00 96.88 115 PHE A CA 1
ATOM 817 C C . PHE A 1 115 ? -1.109 -6.745 -9.339 1.00 96.88 115 PHE A C 1
ATOM 819 O O . PHE A 1 115 ? -1.175 -7.674 -10.148 1.00 96.88 115 PHE A O 1
ATOM 826 N N . GLY A 1 116 ? -1.301 -5.475 -9.660 1.00 95.31 116 GLY A N 1
ATOM 827 C CA . GLY A 1 116 ? -1.383 -4.995 -11.023 1.00 95.31 116 GLY A CA 1
ATOM 828 C C . GLY A 1 116 ? -0.758 -3.620 -11.143 1.00 95.31 116 GLY A C 1
ATOM 829 O O . GLY A 1 116 ? -0.773 -2.817 -10.213 1.00 95.31 116 GLY A O 1
ATOM 830 N N . ALA A 1 117 ? -0.216 -3.350 -12.318 1.00 94.06 117 ALA A N 1
ATOM 831 C CA . ALA A 1 117 ? 0.258 -2.031 -12.692 1.00 94.06 117 ALA A CA 1
ATOM 832 C C . ALA A 1 117 ? -0.149 -1.757 -14.134 1.00 94.06 117 ALA A C 1
ATOM 834 O O . ALA A 1 117 ? -0.267 -2.675 -14.942 1.00 94.06 117 ALA A O 1
ATOM 835 N N . GLY A 1 118 ? -0.410 -0.496 -14.459 1.00 84.44 118 GLY A N 1
ATOM 836 C CA . GLY A 1 118 ? -0.637 -0.087 -15.839 1.00 84.44 118 GLY A CA 1
ATOM 837 C C . GLY A 1 118 ? 0.671 0.052 -16.618 1.00 84.44 118 GLY A C 1
ATOM 838 O O . GLY A 1 118 ? 1.748 -0.338 -16.178 1.00 84.44 118 GLY A O 1
ATOM 839 N N . ALA A 1 119 ? 0.604 0.753 -17.751 1.00 82.81 119 ALA A N 1
ATOM 840 C CA . ALA A 1 119 ? 1.799 1.251 -18.447 1.00 82.81 119 ALA A CA 1
ATOM 841 C C . ALA A 1 119 ? 2.540 2.370 -17.666 1.00 82.81 119 ALA A C 1
ATOM 843 O O . ALA A 1 119 ? 3.419 3.032 -18.208 1.00 82.81 119 ALA A O 1
ATOM 844 N N . GLY A 1 120 ? 2.144 2.610 -16.4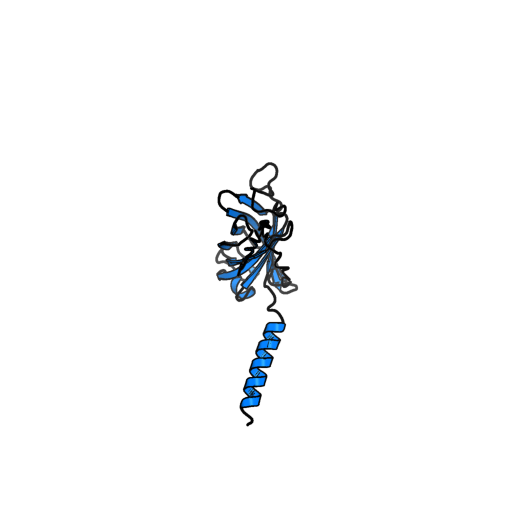18 1.00 85.12 120 GLY A N 1
ATOM 845 C CA . GLY A 1 120 ? 2.603 3.649 -15.513 1.00 85.12 120 GLY A CA 1
ATOM 846 C C . GLY A 1 120 ?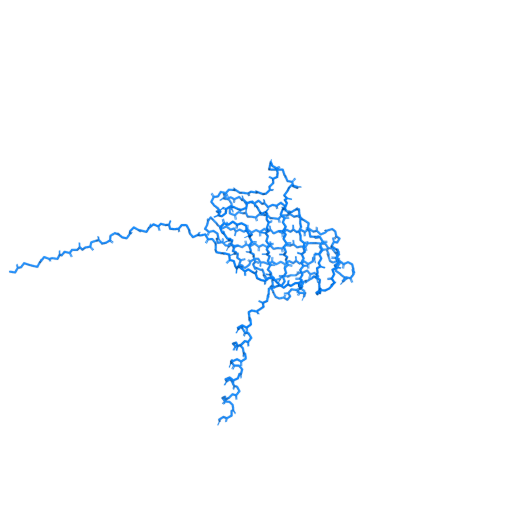 1.853 3.517 -14.187 1.00 85.12 120 GLY A C 1
ATOM 847 O O . GLY A 1 120 ? 1.365 2.441 -13.849 1.00 85.12 120 GLY A O 1
ATOM 848 N N . ASP A 1 121 ? 1.758 4.618 -13.460 1.00 88.38 121 ASP A N 1
ATOM 849 C CA . ASP A 1 121 ? 1.045 4.756 -12.187 1.00 88.38 121 ASP A CA 1
ATOM 850 C C . ASP A 1 121 ? -0.498 4.697 -12.374 1.00 88.38 121 ASP A C 1
ATOM 852 O O . ASP A 1 121 ? -0.983 5.173 -13.411 1.00 88.38 121 ASP A O 1
ATOM 856 N N . PRO A 1 122 ? -1.298 4.150 -11.430 1.00 95.62 122 PRO A N 1
ATOM 857 C CA . PRO A 1 122 ? -0.944 3.662 -10.090 1.00 95.62 122 PRO A CA 1
ATOM 858 C C . PRO A 1 122 ? -0.488 2.194 -10.032 1.00 95.62 122 PRO A C 1
ATOM 860 O O . PRO A 1 122 ? -0.688 1.414 -10.967 1.00 95.62 122 PRO A O 1
ATOM 863 N N . LEU A 1 123 ? 0.087 1.823 -8.886 1.00 98.06 123 LEU A N 1
ATOM 864 C CA . LEU A 1 123 ? 0.284 0.437 -8.464 1.00 98.06 123 LEU A CA 1
ATOM 865 C C . LEU A 1 123 ? -0.930 -0.022 -7.644 1.00 98.06 123 LEU A C 1
ATOM 867 O O . LEU A 1 123 ? -1.326 0.638 -6.683 1.00 98.06 123 LEU A O 1
ATOM 871 N N . GLU A 1 124 ? -1.515 -1.157 -8.012 1.00 97.75 124 GLU A N 1
ATOM 872 C CA . GLU A 1 124 ? -2.739 -1.687 -7.409 1.00 97.75 124 GLU A CA 1
ATOM 873 C C . GLU A 1 124 ? -2.464 -3.020 -6.712 1.00 97.75 124 GLU A C 1
ATOM 875 O O . GLU A 1 124 ? -1.852 -3.917 -7.296 1.00 97.75 124 GLU A O 1
ATOM 880 N N . PHE A 1 125 ? -2.963 -3.189 -5.486 1.00 98.12 125 PHE A N 1
ATOM 881 C CA . PHE A 1 125 ? -2.814 -4.432 -4.726 1.00 98.12 125 PHE A CA 1
ATOM 882 C C . PHE A 1 125 ? -4.147 -4.910 -4.160 1.00 98.12 125 PHE A C 1
ATOM 884 O O . PHE A 1 125 ? -4.976 -4.105 -3.742 1.00 98.12 125 PHE A O 1
ATOM 891 N N . ILE A 1 126 ? -4.322 -6.228 -4.080 1.00 97.31 126 ILE A N 1
ATOM 892 C CA . ILE A 1 126 ? -5.334 -6.864 -3.224 1.00 97.31 126 ILE A CA 1
ATOM 893 C C . ILE A 1 126 ? -4.600 -7.561 -2.091 1.00 97.31 126 ILE A C 1
ATOM 895 O O . ILE A 1 126 ? -3.590 -8.228 -2.328 1.00 97.31 126 ILE A O 1
ATOM 899 N N . PHE A 1 127 ? -5.123 -7.438 -0.876 1.00 98.06 127 PHE A N 1
ATOM 900 C CA . PHE A 1 127 ? -4.569 -8.097 0.297 1.00 98.06 127 PHE A CA 1
ATOM 901 C C . PHE A 1 127 ? -5.643 -8.805 1.113 1.00 98.06 127 PHE A C 1
ATOM 903 O O . PHE A 1 127 ? -6.773 -8.327 1.236 1.00 98.06 127 PHE A O 1
ATOM 910 N N . THR A 1 128 ? -5.260 -9.910 1.739 1.00 97.69 128 THR A N 1
ATOM 911 C CA . THR A 1 128 ? -6.044 -10.577 2.775 1.00 97.69 128 THR A CA 1
ATOM 912 C C . THR A 1 128 ? -5.774 -9.888 4.103 1.00 97.69 128 THR A C 1
ATOM 914 O O . THR A 1 128 ? -4.621 -9.724 4.504 1.00 97.69 128 THR A O 1
ATOM 917 N N . VAL A 1 129 ? -6.837 -9.494 4.804 1.00 98.12 129 VAL A N 1
ATOM 918 C CA . VAL A 1 129 ? -6.746 -8.857 6.124 1.00 98.12 129 VAL A CA 1
ATOM 919 C C . VAL A 1 129 ? -6.273 -9.887 7.153 1.00 98.12 129 VAL A C 1
ATOM 921 O O . VAL A 1 129 ? -6.841 -10.973 7.263 1.00 98.12 129 VAL A O 1
ATOM 924 N N . THR A 1 130 ? -5.249 -9.549 7.937 1.00 98.38 130 THR A N 1
ATOM 925 C CA . THR A 1 130 ? -4.661 -10.448 8.948 1.00 98.38 130 THR A CA 1
ATOM 926 C C . THR A 1 130 ? -4.849 -9.971 10.387 1.00 98.38 130 THR A C 1
ATOM 928 O O . THR A 1 130 ? -4.699 -10.775 11.308 1.00 98.38 130 THR A O 1
ATOM 931 N N . GLY A 1 131 ? -5.205 -8.702 10.608 1.00 98.12 131 GLY A N 1
ATOM 932 C CA . GLY A 1 131 ? -5.401 -8.164 11.954 1.00 98.12 131 GLY A CA 1
ATOM 933 C C . GLY A 1 131 ? -5.445 -6.639 12.028 1.00 98.12 131 GLY A C 1
ATOM 934 O O . GLY A 1 131 ? -5.494 -5.953 11.007 1.00 98.12 131 GLY A O 1
ATOM 935 N N . GLY A 1 132 ? -5.445 -6.130 13.263 1.00 98.12 132 GLY A N 1
ATOM 936 C CA . GLY A 1 132 ? -5.571 -4.708 13.596 1.00 98.12 132 GLY A CA 1
ATOM 937 C C . GLY A 1 132 ? -6.971 -4.316 14.078 1.00 98.12 132 GLY A C 1
ATOM 938 O O . GLY A 1 132 ? -7.942 -5.046 13.874 1.00 98.12 132 GLY A O 1
ATOM 939 N N . ASP A 1 133 ? -7.071 -3.165 14.739 1.00 98.12 133 ASP A N 1
ATOM 940 C CA . ASP A 1 133 ? -8.333 -2.683 15.317 1.00 98.12 133 ASP A CA 1
ATOM 941 C C . ASP A 1 133 ? -9.396 -2.368 14.247 1.00 98.12 133 ASP A C 1
ATOM 943 O O . ASP A 1 133 ? -10.586 -2.591 14.467 1.00 98.12 133 ASP A O 1
ATOM 947 N N . ALA A 1 134 ? -8.973 -1.912 13.064 1.00 97.06 134 ALA A N 1
ATOM 948 C CA . ALA A 1 134 ? -9.848 -1.603 11.935 1.00 97.06 134 ALA A CA 1
ATOM 949 C C . ALA A 1 134 ? -10.149 -2.824 11.044 1.00 97.06 134 ALA A C 1
ATOM 951 O O . ALA A 1 134 ? -10.960 -2.712 10.128 1.00 97.06 134 ALA A O 1
ATOM 952 N N . ALA A 1 135 ? -9.557 -3.999 11.306 1.00 96.81 135 ALA A N 1
ATOM 953 C CA . ALA A 1 135 ? -9.695 -5.193 10.461 1.00 96.81 135 ALA A CA 1
ATOM 954 C C . ALA A 1 135 ? -11.153 -5.566 10.161 1.00 96.81 135 ALA A C 1
ATOM 956 O O . ALA A 1 135 ? -11.497 -5.922 9.036 1.00 96.81 135 ALA A O 1
ATOM 957 N N . ALA A 1 136 ? -12.027 -5.446 11.164 1.00 94.44 136 ALA A N 1
ATOM 958 C CA . ALA A 1 136 ? -13.439 -5.785 11.028 1.00 94.44 136 ALA A CA 1
ATOM 959 C C . ALA A 1 136 ? -14.182 -4.904 10.010 1.00 94.44 136 ALA A C 1
ATOM 961 O O . ALA A 1 136 ? -15.168 -5.366 9.437 1.00 94.44 136 ALA A O 1
ATOM 962 N N . LEU A 1 137 ? -13.714 -3.674 9.761 1.00 93.69 137 LEU A N 1
ATOM 963 C CA . LEU A 1 137 ? -14.313 -2.780 8.769 1.00 93.69 137 LEU A CA 1
ATOM 964 C C . LEU A 1 137 ? -14.074 -3.287 7.338 1.00 93.69 137 LEU A C 1
ATOM 966 O O . LEU A 1 137 ? -14.957 -3.178 6.495 1.00 93.69 137 LEU A O 1
ATOM 970 N N . TYR A 1 138 ? -12.906 -3.878 7.073 1.00 93.19 138 TYR A N 1
ATOM 971 C CA . TYR A 1 138 ? -12.500 -4.354 5.743 1.00 93.19 138 TYR A CA 1
ATOM 972 C C . TYR A 1 138 ? -13.027 -5.760 5.420 1.00 93.19 138 TYR A C 1
ATOM 974 O O . TYR A 1 138 ? -12.968 -6.220 4.281 1.00 93.19 138 TYR A O 1
ATOM 982 N N . GLY A 1 139 ? -13.539 -6.483 6.419 1.00 89.31 139 GLY A N 1
ATOM 983 C CA . GLY A 1 139 ? -13.952 -7.870 6.252 1.00 89.31 139 GLY A CA 1
ATOM 984 C C . GLY A 1 139 ? -12.752 -8.791 6.010 1.00 89.31 139 GLY A C 1
ATOM 985 O O . GLY A 1 139 ? -11.863 -8.886 6.849 1.00 89.31 139 GLY A O 1
ATOM 986 N N . GLY A 1 140 ? -12.764 -9.537 4.901 1.00 90.31 140 GLY A N 1
ATOM 987 C CA . GLY A 1 140 ? -11.729 -10.539 4.602 1.00 90.31 140 GLY A CA 1
ATOM 988 C C . GLY A 1 140 ? -10.579 -10.037 3.727 1.00 90.31 140 GLY A C 1
ATOM 989 O O . GLY A 1 140 ? -9.484 -10.591 3.792 1.00 90.31 140 GLY A O 1
ATOM 990 N N . PHE A 1 141 ? -10.815 -9.016 2.906 1.00 93.81 141 PHE A N 1
ATOM 991 C CA . PHE A 1 141 ? -9.844 -8.516 1.938 1.00 93.81 141 PHE A CA 1
ATOM 992 C C . PHE A 1 141 ? -10.035 -7.022 1.691 1.00 93.81 141 PHE A C 1
ATOM 994 O O . PHE A 1 141 ? -11.152 -6.511 1.751 1.00 93.81 141 PHE A O 1
ATOM 1001 N N . GLY A 1 142 ? -8.941 -6.342 1.373 1.00 96.25 142 GLY A N 1
ATOM 1002 C CA . GLY A 1 142 ? -8.936 -4.944 0.967 1.00 96.25 142 GLY A CA 1
ATOM 1003 C C . GLY A 1 142 ? -8.154 -4.735 -0.322 1.00 96.25 142 GLY A C 1
ATOM 1004 O O . GLY A 1 142 ? -7.514 -5.650 -0.851 1.00 96.25 142 GLY A O 1
ATOM 1005 N N . GLY A 1 143 ? -8.243 -3.516 -0.832 1.00 97.38 143 GLY A N 1
ATOM 1006 C CA . GLY A 1 143 ? -7.545 -3.036 -2.008 1.00 97.38 143 GLY A CA 1
ATOM 1007 C C . GLY A 1 143 ? -6.684 -1.838 -1.646 1.00 97.38 143 GLY A C 1
ATOM 1008 O O . GLY A 1 143 ? -7.002 -1.095 -0.719 1.00 97.38 143 GLY A O 1
ATOM 1009 N N . ILE A 1 144 ? -5.588 -1.675 -2.375 1.00 98.50 144 ILE A N 1
ATOM 1010 C CA . ILE A 1 144 ? -4.673 -0.544 -2.246 1.00 98.50 144 ILE A CA 1
ATOM 1011 C C . ILE A 1 144 ? -4.506 0.049 -3.634 1.00 98.50 144 ILE A C 1
ATOM 1013 O O . ILE A 1 144 ? -4.160 -0.679 -4.566 1.00 98.50 144 ILE A O 1
ATOM 1017 N N . ILE A 1 145 ? -4.719 1.354 -3.760 1.00 98.00 145 ILE A N 1
ATOM 1018 C CA . ILE A 1 145 ? -4.304 2.125 -4.932 1.00 98.00 145 ILE A CA 1
ATOM 1019 C C . ILE A 1 145 ? -3.194 3.056 -4.461 1.00 98.00 145 ILE A C 1
ATOM 1021 O O . ILE A 1 145 ? -3.454 4.015 -3.742 1.00 98.00 145 ILE A O 1
ATOM 1025 N N . LEU A 1 146 ? -1.953 2.751 -4.840 1.00 98.56 146 LEU A N 1
ATOM 1026 C CA . LEU A 1 146 ? -0.769 3.540 -4.512 1.00 98.56 146 LEU A CA 1
ATOM 1027 C C . LEU A 1 146 ? -0.353 4.346 -5.745 1.00 98.56 146 LEU A C 1
ATOM 1029 O O . LEU A 1 146 ? 0.007 3.778 -6.777 1.00 98.56 146 LEU A O 1
ATOM 1033 N N . ALA A 1 147 ? -0.396 5.668 -5.625 1.00 98.00 147 ALA A N 1
ATOM 1034 C CA . ALA A 1 147 ? -0.096 6.606 -6.697 1.00 98.00 147 ALA A CA 1
ATOM 1035 C C . ALA A 1 147 ? 1.112 7.494 -6.364 1.00 98.00 147 ALA A C 1
ATOM 1037 O O . ALA A 1 147 ? 1.564 7.583 -5.221 1.00 98.00 147 ALA A O 1
ATOM 1038 N N . GLN A 1 148 ? 1.619 8.186 -7.383 1.00 97.31 148 GLN A N 1
ATOM 1039 C CA . GLN A 1 148 ? 2.844 8.984 -7.379 1.00 97.31 148 GLN A CA 1
ATOM 1040 C C . GLN A 1 148 ? 4.067 8.162 -6.951 1.00 97.31 148 GLN A C 1
ATOM 1042 O O . GLN A 1 148 ? 4.905 8.610 -6.172 1.00 97.31 148 GLN A O 1
ATOM 1047 N N . THR A 1 149 ? 4.158 6.939 -7.472 1.00 97.69 149 THR A N 1
ATOM 1048 C CA . THR A 1 149 ? 5.159 5.928 -7.086 1.00 97.69 149 THR A CA 1
ATOM 1049 C C . THR A 1 149 ? 6.530 6.105 -7.734 1.00 97.69 149 THR A C 1
ATOM 1051 O O . THR A 1 149 ? 7.498 5.490 -7.299 1.00 97.69 149 THR A O 1
ATOM 1054 N N . GLY A 1 150 ? 6.622 6.905 -8.800 1.00 95.75 150 GLY A N 1
ATOM 1055 C CA . GLY A 1 150 ? 7.800 6.943 -9.674 1.00 95.75 150 GLY A CA 1
ATOM 1056 C C . GLY A 1 150 ? 7.842 5.801 -10.701 1.00 95.75 150 GLY A C 1
ATOM 1057 O O . GLY A 1 150 ? 8.712 5.791 -11.573 1.00 95.75 150 GLY A O 1
ATOM 1058 N N . TYR A 1 151 ? 6.880 4.871 -10.661 1.00 96.44 151 TYR A N 1
ATOM 1059 C CA . TYR A 1 151 ? 6.785 3.782 -11.624 1.00 96.44 151 TYR A CA 1
ATOM 1060 C C . TYR A 1 151 ? 6.480 4.299 -13.037 1.00 96.44 151 TYR A C 1
ATOM 1062 O O . TYR A 1 151 ? 5.528 5.046 -13.269 1.00 96.44 151 TYR A O 1
ATOM 1070 N N . SER A 1 152 ? 7.281 3.858 -14.007 1.00 92.75 152 SER A N 1
ATOM 1071 C CA . SER A 1 152 ? 7.205 4.294 -15.410 1.00 92.75 152 SER A CA 1
ATOM 1072 C C . SER A 1 152 ? 6.804 3.178 -16.383 1.00 92.75 152 SER A C 1
ATOM 1074 O O . SER A 1 152 ? 6.994 3.315 -17.591 1.00 92.75 152 SER A O 1
ATOM 1076 N N . GLY A 1 153 ? 6.251 2.070 -15.869 1.00 93.19 153 GLY A N 1
ATOM 1077 C CA . GLY A 1 153 ? 5.778 0.948 -16.688 1.00 93.19 153 GLY A CA 1
ATOM 1078 C C . GLY A 1 153 ? 6.764 -0.217 -16.831 1.00 93.19 153 GLY A C 1
ATOM 1079 O O . GLY A 1 153 ? 6.592 -1.050 -17.714 1.00 93.19 153 GLY A O 1
ATOM 1080 N N . SER A 1 154 ? 7.827 -0.295 -16.022 1.00 92.69 154 SER A N 1
ATOM 1081 C CA . SER A 1 154 ? 8.793 -1.403 -16.074 1.00 92.69 154 SER A CA 1
ATOM 1082 C C . SER A 1 154 ? 9.430 -1.684 -14.714 1.00 92.69 154 SER A C 1
ATOM 1084 O O . SER A 1 154 ? 9.835 -0.754 -14.027 1.00 92.69 154 SER A O 1
ATOM 1086 N N . PHE A 1 155 ? 9.574 -2.972 -14.380 1.00 95.25 155 PHE A N 1
ATOM 1087 C CA . PHE A 1 155 ? 10.277 -3.484 -13.190 1.00 95.25 155 PHE A CA 1
ATOM 1088 C C . PHE A 1 155 ? 11.712 -3.960 -13.501 1.00 95.25 155 PHE A C 1
ATOM 1090 O O . PHE A 1 155 ? 12.355 -4.613 -12.688 1.00 95.25 155 PHE A O 1
ATOM 1097 N N . ASN A 1 156 ? 12.235 -3.640 -14.691 1.00 95.50 156 ASN A N 1
ATOM 1098 C CA . ASN A 1 156 ? 13.602 -4.004 -15.105 1.00 95.50 156 ASN A CA 1
ATOM 1099 C C . ASN A 1 156 ? 14.686 -3.027 -14.615 1.00 95.50 156 ASN A C 1
ATOM 1101 O O . ASN A 1 156 ? 15.863 -3.213 -14.923 1.00 95.50 156 ASN A O 1
ATOM 1105 N N . SER A 1 157 ? 14.299 -1.950 -13.938 1.00 95.81 157 SER A N 1
ATOM 1106 C CA . SER A 1 157 ? 15.203 -0.919 -13.436 1.00 95.81 157 SER A CA 1
ATOM 1107 C C . SER A 1 157 ? 14.659 -0.339 -12.145 1.00 95.81 157 SER A C 1
ATOM 1109 O O . SER A 1 157 ? 13.441 -0.277 -11.973 1.00 95.81 157 SER A O 1
ATOM 1111 N N . ASP A 1 158 ? 15.566 0.136 -11.301 1.00 97.56 158 ASP A N 1
ATOM 1112 C CA . ASP A 1 158 ? 15.217 0.847 -10.079 1.00 97.56 158 ASP A CA 1
ATOM 1113 C C . ASP A 1 158 ? 14.354 2.070 -10.399 1.00 97.56 158 ASP A C 1
ATOM 1115 O O . ASP A 1 158 ? 14.519 2.724 -11.439 1.00 97.56 158 ASP A O 1
ATOM 1119 N N . PHE A 1 159 ? 13.440 2.383 -9.490 1.00 97.38 159 PHE A N 1
ATOM 1120 C CA . PHE A 1 159 ? 12.687 3.627 -9.520 1.00 97.38 159 PHE A CA 1
ATOM 1121 C C . PHE A 1 159 ? 12.355 4.072 -8.103 1.00 97.38 159 PHE A C 1
ATOM 1123 O O . PHE A 1 159 ? 12.249 3.260 -7.186 1.00 97.38 159 PHE A O 1
ATOM 1130 N N . ASP A 1 160 ? 12.160 5.371 -7.942 1.00 97.94 160 ASP A N 1
ATOM 1131 C CA . ASP A 1 160 ? 11.691 5.965 -6.704 1.00 97.94 160 ASP A CA 1
ATOM 1132 C C . ASP A 1 160 ? 10.924 7.260 -6.996 1.00 97.94 160 ASP A C 1
ATOM 1134 O O . ASP A 1 160 ? 10.967 7.793 -8.112 1.00 97.94 160 ASP A O 1
ATOM 1138 N N . ASN A 1 161 ? 10.195 7.753 -5.998 1.00 97.88 161 ASN A N 1
ATOM 1139 C CA . ASN A 1 161 ? 9.514 9.046 -6.058 1.00 97.88 161 ASN A CA 1
ATOM 1140 C C . ASN A 1 161 ? 10.207 10.137 -5.223 1.00 97.88 161 ASN A C 1
ATOM 1142 O O . ASN A 1 161 ? 9.591 11.160 -4.913 1.00 97.88 161 ASN A O 1
ATOM 1146 N N . LEU A 1 162 ? 11.468 9.931 -4.843 1.00 97.94 162 LEU A N 1
ATOM 1147 C CA . LEU A 1 162 ? 12.192 10.805 -3.933 1.00 97.94 162 LEU A CA 1
ATOM 1148 C C . LEU A 1 162 ? 12.766 12.017 -4.670 1.00 97.94 162 LEU A C 1
ATOM 1150 O O . LEU A 1 162 ? 13.298 11.950 -5.781 1.00 97.94 162 LEU A O 1
ATOM 1154 N N . ILE A 1 163 ? 12.765 13.164 -3.999 1.00 95.88 163 ILE A N 1
ATOM 1155 C CA . ILE A 1 163 ? 13.416 14.369 -4.500 1.00 95.88 163 ILE A CA 1
ATOM 1156 C C . ILE A 1 163 ? 14.924 14.213 -4.309 1.00 95.88 163 ILE A C 1
ATOM 1158 O O . ILE A 1 163 ? 15.449 14.309 -3.201 1.00 95.88 163 ILE A O 1
ATOM 1162 N N . SER A 1 164 ? 15.639 14.015 -5.419 1.00 94.44 164 SER A N 1
ATOM 1163 C CA . SER A 1 164 ? 17.097 13.803 -5.425 1.00 94.44 164 SER A CA 1
ATOM 1164 C C . SER A 1 164 ? 17.550 12.598 -4.584 1.00 94.44 164 SER A C 1
ATOM 1166 O O . SER A 1 164 ? 18.649 12.623 -4.031 1.00 94.44 164 SER A O 1
ATOM 1168 N N . GLY A 1 165 ? 16.707 11.563 -4.465 1.00 93.62 165 GLY A N 1
ATOM 1169 C CA . GLY A 1 165 ? 17.014 10.354 -3.692 1.00 93.62 165 GLY A CA 1
ATOM 1170 C C . GLY A 1 165 ? 17.029 10.555 -2.171 1.00 93.62 165 GLY A C 1
ATOM 1171 O O . GLY A 1 165 ? 17.633 9.756 -1.459 1.00 93.62 165 GLY A O 1
ATOM 1172 N N . ILE A 1 166 ? 16.437 11.641 -1.657 1.00 96.94 166 ILE A N 1
ATOM 1173 C CA . ILE A 1 166 ? 16.428 11.955 -0.221 1.00 96.94 166 ILE A CA 1
ATOM 1174 C C . ILE A 1 166 ? 15.209 11.295 0.450 1.00 96.94 166 ILE A C 1
ATOM 1176 O O . ILE A 1 166 ? 14.083 11.625 0.078 1.00 96.94 166 ILE A O 1
ATOM 1180 N N . PRO A 1 167 ? 15.389 10.436 1.472 1.00 96.44 167 PRO A N 1
ATOM 1181 C CA . PRO A 1 167 ? 14.268 9.882 2.231 1.00 96.44 167 PRO A CA 1
ATOM 1182 C C . PRO A 1 167 ? 13.425 10.963 2.927 1.00 96.44 167 PRO A C 1
ATOM 1184 O O . PRO A 1 167 ? 13.955 11.962 3.420 1.00 96.44 167 PRO A O 1
ATOM 1187 N N . GLY A 1 168 ? 12.119 10.741 3.001 1.00 96.12 168 GLY A N 1
ATOM 1188 C CA . GLY A 1 168 ? 11.099 11.627 3.552 1.00 96.12 168 GLY A CA 1
ATOM 1189 C C . GLY A 1 168 ? 10.653 12.728 2.593 1.00 96.12 168 GLY A C 1
ATOM 1190 O O . GLY A 1 168 ? 10.072 13.719 3.039 1.00 96.12 168 GLY A O 1
ATOM 1191 N N . THR A 1 169 ? 10.973 12.612 1.304 1.00 97.62 169 THR A N 1
ATOM 1192 C CA . THR A 1 169 ? 10.616 13.617 0.289 1.00 97.62 169 THR A CA 1
ATOM 1193 C C . THR A 1 169 ? 9.638 13.104 -0.762 1.00 97.62 169 THR A C 1
ATOM 1195 O O . THR A 1 169 ? 9.233 13.884 -1.626 1.00 97.62 169 THR A O 1
ATOM 1198 N N . GLY A 1 170 ? 9.245 11.831 -0.686 1.00 97.38 170 GLY A N 1
ATOM 1199 C CA . GLY A 1 170 ? 8.241 11.243 -1.554 1.00 97.38 170 GLY A CA 1
ATOM 1200 C C . GLY A 1 170 ? 6.882 11.918 -1.395 1.00 97.38 170 GLY A C 1
ATOM 1201 O O . GLY A 1 170 ? 6.471 12.331 -0.308 1.00 97.38 170 GLY A O 1
ATOM 1202 N N . THR A 1 171 ? 6.163 12.039 -2.510 1.00 96.56 171 THR A N 1
ATOM 1203 C CA . THR A 1 171 ? 4.805 12.607 -2.558 1.00 96.56 171 THR A CA 1
ATOM 1204 C C . THR A 1 171 ? 3.745 11.545 -2.823 1.00 96.56 171 THR A C 1
ATOM 1206 O O . THR A 1 171 ? 2.632 11.872 -3.235 1.00 96.56 171 THR A O 1
ATOM 1209 N N . GLY A 1 172 ? 4.094 10.275 -2.601 1.00 98.25 172 GLY A N 1
ATOM 1210 C CA . GLY A 1 172 ? 3.200 9.144 -2.775 1.00 98.25 172 GLY A CA 1
ATOM 1211 C C . GLY A 1 172 ? 1.930 9.304 -1.948 1.00 98.25 172 GLY A C 1
ATOM 1212 O O . GLY A 1 172 ? 1.961 9.827 -0.830 1.00 98.25 172 GLY A O 1
ATOM 1213 N N . VAL A 1 173 ? 0.819 8.848 -2.513 1.00 98.56 173 VAL A N 1
ATOM 1214 C CA . VAL A 1 173 ? -0.491 8.816 -1.853 1.00 98.56 173 VAL A CA 1
ATOM 1215 C C . VAL A 1 173 ? -1.087 7.432 -2.014 1.00 98.56 173 VAL A C 1
ATOM 1217 O O . VAL A 1 173 ? -0.858 6.785 -3.038 1.00 98.56 173 VAL A O 1
ATOM 1220 N N . ALA A 1 174 ? -1.828 6.975 -1.013 1.00 98.50 174 ALA A N 1
ATOM 1221 C CA . ALA A 1 174 ? -2.506 5.692 -1.083 1.00 98.50 174 ALA A CA 1
ATOM 1222 C C . ALA A 1 174 ? -3.907 5.767 -0.493 1.00 98.50 174 ALA A C 1
ATOM 1224 O O . ALA A 1 174 ? -4.081 6.304 0.603 1.00 98.50 174 ALA A O 1
ATOM 1225 N N . ASP A 1 175 ? -4.839 5.138 -1.201 1.00 97.69 175 ASP A N 1
ATOM 1226 C CA . ASP A 1 175 ? -6.156 4.784 -0.686 1.00 97.69 175 ASP A CA 1
ATOM 1227 C C . ASP A 1 175 ? -6.131 3.295 -0.335 1.00 97.69 175 ASP A C 1
ATOM 1229 O O . ASP A 1 175 ? -5.677 2.458 -1.130 1.00 97.69 175 ASP A O 1
ATOM 1233 N N . VAL A 1 176 ? -6.589 2.961 0.869 1.00 97.94 176 VAL A N 1
ATOM 1234 C CA . VAL A 1 176 ? -6.668 1.586 1.364 1.00 97.94 176 VAL A CA 1
ATOM 1235 C C . VAL A 1 176 ? -8.097 1.338 1.782 1.00 97.94 176 VAL A C 1
ATOM 1237 O O . VAL A 1 176 ? -8.495 1.713 2.882 1.00 97.94 176 VAL A O 1
ATOM 1240 N N . ALA A 1 177 ? -8.858 0.648 0.942 1.00 96.50 177 ALA A N 1
ATOM 1241 C CA . ALA A 1 177 ? -10.293 0.499 1.138 1.00 96.50 177 ALA A CA 1
ATOM 1242 C C . ALA A 1 177 ? -10.778 -0.933 0.917 1.00 96.50 177 ALA A C 1
ATOM 1244 O O . ALA A 1 177 ? -10.071 -1.790 0.380 1.00 96.50 177 ALA A O 1
ATOM 1245 N N . ALA A 1 178 ? -12.009 -1.212 1.334 1.00 91.56 178 ALA A N 1
ATOM 1246 C CA . ALA A 1 178 ? -12.656 -2.474 1.001 1.00 91.56 178 ALA A CA 1
ATOM 1247 C C . ALA A 1 178 ? -12.916 -2.577 -0.516 1.00 91.56 178 ALA A C 1
ATOM 1249 O O . ALA A 1 178 ? -13.249 -1.595 -1.183 1.00 91.56 178 ALA A O 1
ATOM 1250 N N . VAL A 1 179 ? -12.784 -3.785 -1.076 1.00 87.81 179 VAL A N 1
ATOM 1251 C CA . VAL A 1 179 ? -13.091 -4.051 -2.493 1.00 87.81 179 VAL A CA 1
ATOM 1252 C C . VAL A 1 179 ? -14.498 -4.650 -2.592 1.00 87.81 179 VAL A C 1
ATOM 1254 O O . VAL A 1 179 ? -14.785 -5.638 -1.908 1.00 87.81 179 VAL A O 1
ATOM 1257 N N . PRO A 1 180 ? -15.394 -4.131 -3.452 1.00 82.12 180 PRO A N 1
ATOM 1258 C CA . PRO A 1 180 ? -16.704 -4.721 -3.662 1.00 82.12 180 PRO A CA 1
ATOM 1259 C C . PRO A 1 180 ? -16.582 -6.167 -4.144 1.00 82.12 180 PRO A C 1
ATOM 1261 O O . PRO A 1 180 ? -15.913 -6.465 -5.135 1.00 82.12 180 PRO A O 1
ATOM 1264 N N . ILE A 1 181 ? -17.311 -7.077 -3.500 1.00 69.44 181 ILE A N 1
ATOM 1265 C CA . ILE A 1 181 ? -17.496 -8.425 -4.039 1.00 69.44 181 ILE A CA 1
ATOM 1266 C C . ILE A 1 181 ? -18.252 -8.275 -5.369 1.00 69.44 181 ILE A C 1
ATOM 1268 O O . ILE A 1 181 ? -19.337 -7.678 -5.368 1.00 69.44 181 ILE A O 1
ATOM 1272 N N . PRO A 1 182 ? -17.756 -8.815 -6.498 1.00 63.72 182 PRO A N 1
ATOM 1273 C CA . PRO A 1 182 ? -18.447 -8.680 -7.773 1.00 63.72 182 PRO A CA 1
ATOM 1274 C C . PRO A 1 182 ? -19.906 -9.140 -7.661 1.00 63.72 182 PRO A C 1
ATOM 1276 O O . PRO A 1 182 ? -20.178 -10.252 -7.204 1.00 63.72 182 PRO A O 1
ATOM 1279 N N . ALA A 1 183 ? -20.860 -8.326 -8.127 1.00 60.25 183 ALA A N 1
ATOM 1280 C CA . ALA A 1 183 ? -22.294 -8.656 -8.096 1.00 60.25 183 ALA A CA 1
ATOM 1281 C C . ALA A 1 183 ? -22.615 -10.012 -8.765 1.00 60.25 183 ALA A C 1
ATOM 1283 O O . ALA A 1 183 ? -23.564 -10.705 -8.393 1.00 60.25 183 ALA A O 1
ATOM 1284 N N . ALA A 1 184 ? -21.778 -10.436 -9.716 1.00 58.41 184 ALA A N 1
ATOM 1285 C CA . ALA A 1 184 ? -21.853 -11.744 -10.356 1.00 58.41 184 ALA A CA 1
ATOM 1286 C C . ALA A 1 184 ? -21.668 -12.923 -9.379 1.00 58.41 184 ALA A C 1
ATOM 1288 O O . ALA A 1 184 ? -22.286 -13.966 -9.577 1.00 58.41 184 ALA A O 1
ATOM 1289 N N . ALA A 1 185 ? -20.880 -12.772 -8.309 1.00 61.22 185 ALA A N 1
ATOM 1290 C CA . ALA A 1 185 ? -20.713 -13.807 -7.287 1.00 61.22 185 ALA A CA 1
ATOM 1291 C C . ALA A 1 185 ? -22.020 -14.041 -6.512 1.00 61.22 185 ALA A C 1
ATOM 1293 O O . ALA A 1 185 ? -22.411 -15.184 -6.267 1.00 61.22 185 ALA A O 1
ATOM 1294 N N . TRP A 1 186 ? -22.752 -12.964 -6.217 1.00 64.12 186 TRP A N 1
ATOM 1295 C CA . TRP A 1 186 ? -24.081 -13.031 -5.607 1.00 64.12 186 TRP A CA 1
ATOM 1296 C C . TRP A 1 186 ? -25.114 -13.669 -6.542 1.00 64.12 186 TRP A C 1
ATOM 1298 O O . TRP A 1 186 ? -25.924 -14.498 -6.115 1.00 64.12 186 TRP A O 1
ATOM 1308 N N . LEU A 1 187 ? -25.061 -13.343 -7.836 1.00 70.19 187 LEU A N 1
ATOM 1309 C CA . LEU A 1 187 ? -25.908 -13.973 -8.854 1.00 70.19 187 LEU A CA 1
ATOM 1310 C C . LEU A 1 187 ? -25.603 -15.466 -9.022 1.00 70.19 187 LEU A C 1
ATOM 1312 O O . LEU A 1 187 ? -26.522 -16.272 -9.142 1.00 70.19 187 LEU A O 1
ATOM 1316 N N . LEU A 1 188 ? -24.334 -15.864 -8.970 1.00 74.44 188 LEU A N 1
ATOM 1317 C CA . LEU A 1 188 ? -23.948 -17.270 -9.042 1.00 74.44 188 LEU A CA 1
ATOM 1318 C C . LEU A 1 188 ? -24.416 -18.050 -7.804 1.00 74.44 188 LEU A C 1
ATOM 1320 O O . LEU A 1 188 ? -24.993 -19.128 -7.938 1.00 74.44 188 LEU A O 1
ATOM 1324 N N . LEU A 1 189 ? -24.234 -17.497 -6.601 1.00 68.25 189 LEU A N 1
ATOM 1325 C CA . LEU A 1 189 ? -24.704 -18.113 -5.355 1.00 68.25 189 LEU A CA 1
ATOM 1326 C C . LEU A 1 189 ? -26.230 -18.263 -5.332 1.00 68.25 189 LEU A C 1
ATOM 1328 O O . LEU A 1 189 ? -26.748 -19.330 -4.996 1.00 68.25 189 LEU A O 1
ATOM 1332 N N . SER A 1 190 ? -26.962 -17.230 -5.749 1.00 73.44 190 SER A N 1
ATOM 1333 C CA . SER A 1 190 ? -28.426 -17.287 -5.855 1.00 73.44 190 SER A CA 1
ATOM 1334 C C . SER A 1 190 ? -28.906 -18.252 -6.950 1.00 73.44 190 SER A C 1
ATOM 1336 O O . SER A 1 190 ? -29.892 -18.968 -6.745 1.00 73.44 190 SER A O 1
ATOM 1338 N N . ALA A 1 191 ? -28.185 -18.372 -8.068 1.00 74.81 191 ALA A N 1
ATOM 1339 C CA . ALA A 1 191 ? -28.458 -19.374 -9.099 1.00 74.81 191 ALA A CA 1
ATOM 1340 C C . ALA A 1 191 ? -28.255 -20.810 -8.576 1.00 74.81 191 ALA A C 1
ATOM 1342 O O . ALA A 1 191 ? -29.086 -21.687 -8.806 1.00 74.81 191 ALA A O 1
ATOM 1343 N N . ILE A 1 192 ? -27.193 -21.061 -7.808 1.00 78.12 192 ILE A N 1
ATOM 1344 C CA . ILE A 1 192 ? -26.928 -22.383 -7.218 1.00 78.12 192 ILE A CA 1
ATOM 1345 C C . ILE A 1 192 ? -27.998 -22.745 -6.176 1.00 78.12 192 ILE A C 1
ATOM 1347 O O . ILE A 1 192 ? -28.522 -23.863 -6.187 1.00 78.12 192 ILE A O 1
ATOM 1351 N N . LEU A 1 193 ? -28.366 -21.802 -5.302 1.00 79.19 193 LEU A N 1
ATOM 1352 C CA . LEU A 1 193 ? -29.405 -22.013 -4.289 1.00 79.19 193 LEU A CA 1
ATOM 1353 C C . LEU A 1 193 ? -30.782 -22.273 -4.917 1.00 79.19 193 LEU A C 1
ATOM 1355 O O . LEU A 1 193 ? -31.500 -23.173 -4.472 1.00 79.19 193 LEU A O 1
ATOM 1359 N N . SER A 1 194 ? -31.138 -21.544 -5.979 1.00 76.25 194 SER A N 1
ATOM 1360 C CA . SER A 1 194 ? -32.402 -21.759 -6.695 1.00 76.25 194 SER A CA 1
ATOM 1361 C C . SER A 1 194 ? -32.443 -23.116 -7.410 1.00 76.25 194 SER A C 1
ATOM 1363 O O . SER A 1 194 ? -33.445 -23.825 -7.293 1.00 76.25 194 SER A O 1
ATOM 1365 N N . LEU A 1 195 ? -31.348 -23.565 -8.038 1.00 76.06 195 LEU A N 1
ATOM 1366 C CA . LEU A 1 195 ? -31.265 -24.922 -8.602 1.00 76.06 195 LEU A CA 1
ATOM 1367 C C . LEU A 1 195 ? -31.375 -26.021 -7.528 1.00 76.06 195 LEU A C 1
ATOM 1369 O O . LEU A 1 195 ? -32.023 -27.048 -7.754 1.00 76.06 195 LEU A O 1
ATOM 1373 N N . GLY A 1 196 ? -30.778 -25.816 -6.350 1.00 72.56 196 GLY A N 1
ATOM 1374 C CA . GLY A 1 196 ? -30.877 -26.745 -5.221 1.00 72.56 196 GLY A CA 1
ATOM 1375 C C . GLY A 1 196 ? -32.299 -26.872 -4.663 1.00 72.56 196 GLY A C 1
ATOM 1376 O O . GLY A 1 196 ? -32.745 -27.978 -4.349 1.00 72.56 196 GLY A O 1
ATOM 1377 N N . ALA A 1 197 ? -33.042 -25.763 -4.599 1.00 70.88 197 ALA A N 1
ATOM 1378 C CA . ALA A 1 197 ? -34.430 -25.740 -4.140 1.00 70.88 197 ALA A CA 1
ATOM 1379 C C . ALA A 1 197 ? -35.391 -26.428 -5.127 1.00 70.88 197 ALA A C 1
ATOM 1381 O O . ALA A 1 197 ? -36.252 -27.203 -4.705 1.00 70.88 197 ALA A O 1
ATOM 1382 N N . MET A 1 198 ? -35.208 -26.231 -6.440 1.00 66.00 198 MET A N 1
ATOM 1383 C CA . MET A 1 198 ? -36.045 -26.870 -7.470 1.00 66.00 198 MET A CA 1
ATOM 1384 C C . MET A 1 198 ? -35.896 -28.397 -7.495 1.00 66.00 198 MET A C 1
ATOM 1386 O O . MET A 1 198 ? -36.845 -29.111 -7.817 1.00 66.00 198 MET A O 1
ATOM 1390 N N . ARG A 1 199 ? -34.730 -28.926 -7.106 1.00 59.47 199 ARG A N 1
ATOM 1391 C CA . ARG A 1 199 ? -34.488 -30.375 -7.032 1.00 59.47 199 ARG A CA 1
ATOM 1392 C C . ARG A 1 199 ? -35.223 -31.056 -5.872 1.00 59.47 199 ARG A C 1
ATOM 1394 O O . ARG A 1 199 ? -35.382 -32.270 -5.902 1.00 59.47 199 ARG A O 1
ATOM 1401 N N . ARG A 1 200 ? -35.684 -30.298 -4.871 1.00 55.25 200 ARG A N 1
ATOM 1402 C CA . ARG A 1 200 ? -36.408 -30.819 -3.698 1.00 55.25 200 ARG A CA 1
ATOM 1403 C C . ARG A 1 200 ? -37.927 -30.899 -3.890 1.00 55.25 200 ARG A C 1
ATOM 1405 O O . ARG A 1 200 ? -38.604 -31.445 -3.029 1.00 55.25 200 ARG A O 1
ATOM 1412 N N . GLN A 1 201 ? -38.451 -30.344 -4.986 1.00 55.31 201 GLN A N 1
ATOM 1413 C CA . GLN A 1 201 ? -39.880 -30.353 -5.332 1.00 55.31 201 GLN A CA 1
ATOM 1414 C C . GLN A 1 201 ? -40.252 -31.407 -6.396 1.00 55.31 201 GLN A C 1
ATOM 1416 O O . GLN A 1 201 ? -41.321 -31.323 -6.998 1.00 55.31 201 GLN A O 1
ATOM 1421 N N . ARG A 1 202 ? -39.382 -32.391 -6.638 1.00 46.34 202 ARG A N 1
ATOM 1422 C CA . ARG A 1 202 ? -39.670 -33.606 -7.413 1.00 46.34 202 ARG A CA 1
ATOM 1423 C C . ARG A 1 202 ? -39.580 -34.814 -6.499 1.00 46.34 202 ARG A C 1
ATOM 1425 O O . ARG A 1 202 ? -40.378 -35.746 -6.720 1.00 46.34 202 ARG A O 1
#

Secondary structure (DSSP, 8-state):
------------------PPPPP------SSSEEEEEEEEEEEETTTTEEEEEEEEEEEE-SSS-EEE-EEEEEEEEEEE-TTS-EEEEEEEEEEEEGGGTEEEEEEEEEEEEEEEE-SSSPEEEEEEEEESTTHHHHTTEEEEEEES----S-SSS-EE--GGG-TT---EEEEEEEPPPPHHHHHHHHHHHHHHHHGGG-

Sequence (202 aa):
MLRRSILTCFAVFALGSAAQAAPLNLVLQDSPDIISSFIDVSYDAATDSLSASGFALDINYTDTDQAAIAGGLFQLDAVIDSAGNLLGGALTISGTVAELGYNSGTLLTGTLDQFGAGAGDPLEFIFTVTGGDAAALYGGFGGIILAQTGYSGSFNSDFDNLISGIPGTGTGVADVAAVPIPAAAWLLLSAILSLGAMRRQR

Foldseek 3Di:
DDDDDDDDDDDDPPPDDLQAFAAPPFDFDLPFKFKWWLWKWKADQVQQKIKIKGFRFWTDHDNPDIFGFAPWMWIKIWRAHQSRFTPWIKTWIFGAGVVLPFDPRTAWIWIWDDWGDHQFDDTKTKTATDDGPNSVSQPGIKMKTKGCAQGRNTSNHMGIQADVPDPSRHGIIMMIHHTDDPVVVVVVVVVVVVVVVVVVVD

Radius of gyration: 22.82 Å; chains: 1; bounding box: 58×60×78 Å